Protein AF-0000000076988918 (afdb_homodimer)

Radius of gyration: 20.24 Å; Cα contacts (8 Å, |Δi|>4): 581; chains: 2; bounding box: 48×61×42 Å

Structure (mmCIF, N/CA/C/O backbone):
data_AF-0000000076988918-model_v1
#
loop_
_entity.id
_entity.type
_entity.pdbx_description
1 polymer 'Uncharacterized protein'
#
loop_
_atom_site.group_PDB
_atom_site.id
_atom_site.type_symbol
_atom_site.label_atom_id
_atom_site.label_alt_id
_atom_site.label_comp_id
_atom_site.label_asym_id
_atom_site.label_entity_id
_atom_site.label_seq_id
_atom_site.pdbx_PDB_ins_code
_atom_site.Cartn_x
_atom_site.Cartn_y
_atom_site.Cartn_z
_atom_site.occupancy
_atom_site.B_iso_or_equiv
_atom_site.auth_seq_id
_atom_site.auth_comp_id
_atom_site.auth_asym_id
_atom_site.auth_atom_id
_atom_site.pdbx_PDB_model_num
ATOM 1 N N . MET A 1 1 ? -16.062 20.219 16.484 1 55.16 1 MET A N 1
ATOM 2 C CA . MET A 1 1 ? -15.367 19.922 15.227 1 55.16 1 MET A CA 1
ATOM 3 C C . MET A 1 1 ? -14.484 18.688 15.375 1 55.16 1 MET A C 1
ATOM 5 O O . MET A 1 1 ? -13.68 18.594 16.297 1 55.16 1 MET A O 1
ATOM 9 N N . GLY A 1 2 ? -14.719 17.422 15.406 1 89.62 2 GLY A N 1
ATOM 10 C CA . GLY A 1 2 ? -14.297 16.109 15.898 1 89.62 2 GLY A CA 1
ATOM 11 C C . GLY A 1 2 ? -13.18 15.5 15.078 1 89.62 2 GLY A C 1
ATOM 12 O O . GLY A 1 2 ? -13.031 14.273 15.047 1 89.62 2 GLY A O 1
ATOM 13 N N . CYS A 1 3 ? -12.43 16.516 14.5 1 95.81 3 CYS A N 1
ATOM 14 C CA . CYS A 1 3 ? -11.336 15.984 13.695 1 95.81 3 CYS A CA 1
ATOM 15 C C . CYS A 1 3 ? -10.109 15.703 14.562 1 95.81 3 CYS A C 1
ATOM 17 O O . CYS A 1 3 ? -9.914 16.344 15.594 1 95.81 3 CYS A O 1
ATOM 19 N N . VAL A 1 4 ? -9.289 14.758 14.148 1 96.81 4 VAL A N 1
ATOM 20 C CA . VAL A 1 4 ? -8.039 14.383 14.805 1 96.81 4 VAL A CA 1
ATOM 21 C C . VAL A 1 4 ? -6.887 14.5 13.812 1 96.81 4 VAL A C 1
ATOM 23 O O . VAL A 1 4 ? -7.008 14.094 12.656 1 96.81 4 VAL A O 1
ATOM 26 N N . PHE A 1 5 ? -5.832 15.133 14.281 1 95.75 5 PHE A N 1
ATOM 27 C CA . PHE A 1 5 ? -4.684 15.305 13.398 1 95.75 5 PHE A CA 1
ATOM 28 C C . PHE A 1 5 ? -3.904 14 13.273 1 95.75 5 PHE A C 1
ATOM 30 O O . PHE A 1 5 ? -3.512 13.406 14.281 1 95.75 5 PHE A O 1
ATOM 37 N N . ASP A 1 6 ? -3.756 13.516 12.062 1 95.5 6 ASP A N 1
ATOM 38 C CA . ASP A 1 6 ? -2.93 12.352 11.758 1 95.5 6 ASP A CA 1
ATOM 39 C C . ASP A 1 6 ? -1.544 12.773 11.281 1 95.5 6 ASP A C 1
ATOM 41 O O . ASP A 1 6 ? -1.406 13.359 10.203 1 95.5 6 ASP A O 1
ATOM 45 N N . VAL A 1 7 ? -0.556 12.398 11.961 1 91.81 7 VAL A N 1
ATOM 46 C CA . VAL A 1 7 ? 0.805 12.898 11.773 1 91.81 7 VAL A CA 1
ATOM 47 C C . VAL A 1 7 ? 1.352 12.414 10.43 1 91.81 7 VAL A C 1
ATOM 49 O O . VAL A 1 7 ? 2.102 13.141 9.773 1 91.81 7 VAL A O 1
ATOM 52 N N . TYR A 1 8 ? 0.956 11.281 9.953 1 93.38 8 TYR A N 1
ATOM 53 C CA . TYR A 1 8 ? 1.522 10.734 8.727 1 93.38 8 TYR A CA 1
ATOM 54 C C . TYR A 1 8 ? 0.693 11.133 7.512 1 93.38 8 TYR A C 1
ATOM 56 O O . TYR A 1 8 ? 1.166 11.062 6.375 1 93.38 8 TYR A O 1
ATOM 64 N N . VAL A 1 9 ? -0.523 11.484 7.777 1 95.56 9 VAL A N 1
ATOM 65 C CA . VAL A 1 9 ? -1.329 12.102 6.727 1 95.56 9 VAL A CA 1
ATOM 66 C C . VAL A 1 9 ? -1.024 13.594 6.652 1 95.56 9 VAL A C 1
ATOM 68 O O . VAL A 1 9 ? -1.153 14.203 5.59 1 95.56 9 VAL A O 1
ATOM 71 N N . ASN A 1 10 ? -0.629 14.211 7.777 1 95 10 ASN A N 1
ATOM 72 C CA . ASN A 1 10 ? -0.373 15.633 7.988 1 95 10 ASN A CA 1
ATOM 73 C C . ASN A 1 10 ? -1.607 16.469 7.684 1 95 10 ASN A C 1
ATOM 75 O O . ASN A 1 10 ? -1.499 17.547 7.102 1 95 10 ASN A O 1
ATOM 79 N N . GLU A 1 11 ? -2.758 15.992 8 1 97.25 11 GLU A N 1
ATOM 80 C CA . GLU A 1 11 ? -4.039 16.672 7.879 1 97.25 11 GLU A CA 1
ATOM 81 C C . GLU A 1 11 ? -4.953 16.359 9.062 1 97.25 11 GLU A C 1
ATOM 83 O O . GLU A 1 11 ? -4.828 15.289 9.68 1 97.25 11 GLU A O 1
ATOM 88 N N . TRP A 1 12 ? -5.812 17.297 9.406 1 98.06 12 TRP A N 1
ATOM 89 C CA . TRP A 1 12 ? -6.914 17.016 10.32 1 98.06 12 TRP A CA 1
ATOM 90 C C . TRP A 1 12 ? -7.977 16.156 9.656 1 98.06 12 TRP A C 1
ATOM 92 O O . TRP A 1 12 ? -8.555 16.547 8.641 1 98.06 12 TRP A O 1
ATOM 102 N N . LEU A 1 13 ? -8.18 14.93 10.273 1 97.94 13 LEU A N 1
ATOM 103 C CA . LEU A 1 13 ? -9.102 13.984 9.664 1 97.94 13 LEU A CA 1
ATOM 104 C C . LEU A 1 13 ? -10.422 13.938 10.438 1 97.94 13 LEU A C 1
ATOM 106 O O . LEU A 1 13 ? -10.414 13.898 11.672 1 97.94 13 LEU A O 1
ATOM 110 N N . PRO A 1 14 ? -11.617 13.961 9.672 1 97.19 14 PRO A N 1
ATOM 111 C CA . PRO A 1 14 ? -12.891 13.703 10.344 1 97.19 14 PRO A CA 1
ATOM 112 C C . PRO A 1 14 ? -12.945 12.312 10.977 1 97.19 14 PRO A C 1
ATOM 114 O O . PRO A 1 14 ? -12.203 11.414 10.57 1 97.19 14 PRO A O 1
ATOM 117 N N . PRO A 1 15 ? -13.828 12.078 11.844 1 95.56 15 PRO A N 1
ATOM 118 C CA . PRO A 1 15 ? -13.875 10.844 12.641 1 95.56 15 PRO A CA 1
ATOM 119 C C . PRO A 1 15 ? -14.109 9.602 11.789 1 95.56 15 PRO A C 1
ATOM 121 O O . PRO A 1 15 ? -13.492 8.562 12.023 1 95.56 15 PRO A O 1
ATOM 124 N N . PRO A 1 16 ? -14.898 9.57 10.727 1 95.31 16 PRO A N 1
ATOM 125 C CA . PRO A 1 16 ? -15.18 8.328 10.008 1 95.31 16 PRO A CA 1
ATOM 126 C C . PRO A 1 16 ? -13.938 7.738 9.344 1 95.31 16 PRO A C 1
ATOM 128 O O . PRO A 1 16 ? -13.898 6.535 9.062 1 95.31 16 PRO A O 1
ATOM 131 N N . CYS A 1 17 ? -12.953 8.609 9.141 1 96.94 17 CYS A N 1
ATOM 132 C CA . CYS A 1 17 ? -11.828 8.062 8.391 1 96.94 17 CYS A CA 1
ATOM 133 C C . CYS A 1 17 ? -10.531 8.195 9.188 1 96.94 17 CYS A C 1
ATOM 135 O O . CYS A 1 17 ? -9.453 7.918 8.664 1 96.94 17 CYS A O 1
ATOM 137 N N . TYR A 1 18 ? -10.672 8.711 10.398 1 97.38 18 TYR A N 1
ATOM 138 C CA . TYR A 1 18 ? -9.531 8.578 11.305 1 97.38 18 TYR A CA 1
ATOM 139 C C . TYR A 1 18 ? -9.5 7.195 11.945 1 97.38 18 TYR A C 1
ATOM 141 O O . TYR A 1 18 ? -10.516 6.719 12.461 1 97.38 18 TYR A O 1
ATOM 149 N N . ASP A 1 19 ? -8.359 6.547 11.836 1 96.31 19 ASP A N 1
ATOM 150 C CA . ASP A 1 19 ? -8.188 5.234 12.453 1 96.31 19 ASP A CA 1
ATOM 151 C C . ASP A 1 19 ? -7.102 5.273 13.523 1 96.31 19 ASP A C 1
ATOM 153 O O . ASP A 1 19 ? -5.91 5.211 13.219 1 96.31 19 ASP A O 1
ATOM 157 N N . ARG A 1 20 ? -7.52 5.262 14.766 1 94.5 20 ARG A N 1
ATOM 158 C CA . ARG A 1 20 ? -6.605 5.418 15.891 1 94.5 20 ARG A CA 1
ATOM 159 C C . ARG A 1 20 ? -5.633 4.246 15.977 1 94.5 20 ARG A C 1
ATOM 161 O O . ARG A 1 20 ? -4.445 4.438 16.234 1 94.5 20 ARG A O 1
ATOM 168 N N . ALA A 1 21 ? -6.141 3.076 15.773 1 93.38 21 ALA A N 1
ATOM 169 C CA . ALA A 1 21 ? -5.293 1.892 15.891 1 93.38 21 ALA A CA 1
ATOM 170 C C . ALA A 1 21 ? -4.16 1.926 14.867 1 93.38 21 ALA A C 1
ATOM 172 O O . ALA A 1 21 ? -3.016 1.604 15.188 1 93.38 21 ALA A O 1
ATOM 173 N N . VAL A 1 22 ? -4.465 2.371 13.648 1 95 22 VAL A N 1
ATOM 174 C CA . VAL A 1 22 ? -3.451 2.482 12.609 1 95 22 VAL A CA 1
ATOM 175 C C . VAL A 1 22 ? -2.473 3.604 12.961 1 95 22 VAL A C 1
ATOM 177 O O . VAL A 1 22 ? -1.256 3.422 12.875 1 95 22 VAL A O 1
ATOM 180 N N . ALA A 1 23 ? -2.988 4.75 13.383 1 92.69 23 ALA A N 1
ATOM 181 C CA . ALA A 1 23 ? -2.164 5.914 13.703 1 92.69 23 ALA A CA 1
ATOM 182 C C . ALA A 1 23 ? -1.215 5.617 14.859 1 92.69 23 ALA A C 1
ATOM 184 O O . ALA A 1 23 ? -0.036 5.977 14.812 1 92.69 23 ALA A O 1
ATOM 185 N N . GLU A 1 24 ? -1.688 4.953 15.828 1 89.12 24 GLU A N 1
ATOM 186 C CA . GLU A 1 24 ? -0.884 4.656 17 1 89.12 24 GLU A CA 1
ATOM 187 C C . GLU A 1 24 ? 0.297 3.752 16.656 1 89.12 24 GLU A C 1
ATOM 189 O O . GLU A 1 24 ? 1.399 3.936 17.172 1 89.12 24 GLU A O 1
ATOM 194 N N . LYS A 1 25 ? 0.081 2.83 15.805 1 86.12 25 LYS A N 1
ATOM 195 C CA . LYS A 1 25 ? 1.166 1.949 15.383 1 86.12 25 LYS A CA 1
ATOM 196 C C . LYS A 1 25 ? 2.193 2.703 14.547 1 86.12 25 LYS A C 1
ATOM 198 O O . LYS A 1 25 ? 3.398 2.52 14.719 1 86.12 25 LYS A O 1
ATOM 203 N N . SER A 1 26 ? 1.68 3.561 13.727 1 86.94 26 SER A N 1
ATOM 204 C CA . SER A 1 26 ? 2.568 4.32 12.852 1 86.94 26 SER A CA 1
ATOM 205 C C . SER A 1 26 ? 3.369 5.352 13.633 1 86.94 26 SER A C 1
ATOM 207 O O . SER A 1 26 ? 4.527 5.625 13.312 1 86.94 26 SER A O 1
ATOM 209 N N . GLU A 1 27 ? 2.807 5.914 14.68 1 82.31 27 GLU A N 1
ATOM 210 C CA . GLU A 1 27 ? 3.416 6.992 15.445 1 82.31 27 GLU A CA 1
ATOM 211 C C . GLU A 1 27 ? 4.211 6.449 16.625 1 82.31 27 GLU A C 1
ATOM 213 O O . GLU A 1 27 ? 4.867 7.207 17.344 1 82.31 27 GLU A O 1
ATOM 218 N N . SER A 1 28 ? 4.18 5.242 16.719 1 78.94 28 SER A N 1
ATOM 219 C CA . SER A 1 28 ? 4.863 4.645 17.859 1 78.94 28 SER A CA 1
ATOM 220 C C . SER A 1 28 ? 6.371 4.871 17.797 1 78.94 28 SER A C 1
ATOM 222 O O . SER A 1 28 ? 6.938 4.961 16.703 1 78.94 28 SER A O 1
ATOM 224 N N . ASN A 1 29 ? 6.93 4.965 18.984 1 71.94 29 ASN A N 1
ATOM 225 C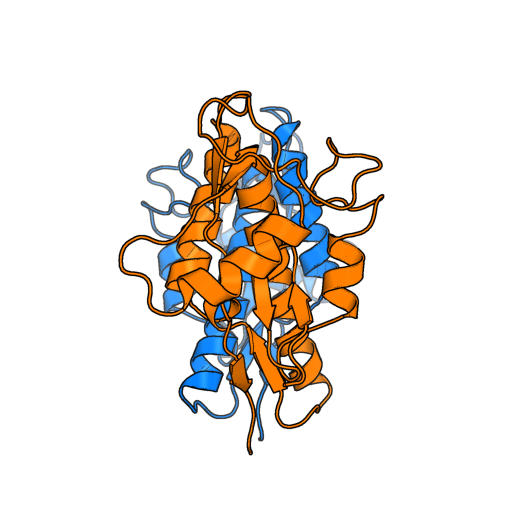 CA . ASN A 1 29 ? 8.375 5.133 19.078 1 71.94 29 ASN A CA 1
ATOM 226 C C . ASN A 1 29 ? 9.117 3.873 18.625 1 71.94 29 ASN A C 1
ATOM 228 O O . ASN A 1 29 ? 10.328 3.896 18.438 1 71.94 29 ASN A O 1
ATOM 232 N N . THR A 1 30 ? 8.422 2.842 18.375 1 70.75 30 THR A N 1
ATOM 233 C CA . THR A 1 30 ? 9.008 1.591 17.906 1 70.75 30 THR A CA 1
ATOM 234 C C . THR A 1 30 ? 8.492 1.239 16.516 1 70.75 30 THR A C 1
ATOM 236 O O . THR A 1 30 ? 8.508 0.074 16.125 1 70.75 30 THR A O 1
ATOM 239 N N . THR A 1 31 ? 8.102 2.303 15.906 1 75.75 31 THR A N 1
ATOM 240 C CA . THR A 1 31 ? 7.496 2.045 14.609 1 75.75 31 THR A CA 1
ATOM 241 C C . THR A 1 31 ? 8.531 1.526 13.617 1 75.75 31 THR A C 1
ATOM 243 O O . THR A 1 31 ? 9.688 1.958 13.633 1 75.75 31 THR A O 1
ATOM 246 N N . ASP A 1 32 ? 8.078 0.703 12.711 1 78.69 32 ASP A N 1
ATOM 247 C CA . ASP A 1 32 ? 8.914 0.145 11.648 1 78.69 32 ASP A CA 1
ATOM 248 C C . ASP A 1 32 ? 8.945 1.065 10.43 1 78.69 32 ASP A C 1
ATOM 250 O O . ASP A 1 32 ? 9.711 0.838 9.492 1 78.69 32 ASP A O 1
ATOM 254 N N . LEU A 1 33 ? 8.156 2.127 10.555 1 83.38 33 LEU A N 1
ATOM 255 C CA . LEU A 1 33 ? 8.07 3.006 9.391 1 83.38 33 LEU A CA 1
ATOM 256 C C . LEU A 1 33 ? 9.266 3.941 9.32 1 83.38 33 LEU A C 1
ATOM 258 O O . LEU A 1 33 ? 9.586 4.477 8.258 1 83.38 33 LEU A O 1
ATOM 262 N N . TYR A 1 34 ? 9.883 4.148 10.43 1 74.56 34 TYR A N 1
ATOM 263 C CA . TYR A 1 34 ? 11.086 4.98 10.469 1 74.56 34 TYR A CA 1
ATOM 264 C C . TYR A 1 34 ? 12.062 4.473 11.523 1 74.56 34 TYR A C 1
ATOM 266 O O . TYR A 1 34 ? 12.242 5.105 12.57 1 74.56 34 TYR A O 1
ATOM 274 N N . PRO A 1 35 ? 12.766 3.549 11.102 1 64.81 35 PRO A N 1
ATOM 275 C CA . PRO A 1 35 ? 13.633 2.936 12.109 1 64.81 35 PRO A CA 1
ATOM 276 C C . PRO A 1 35 ? 14.75 3.869 12.578 1 64.81 35 PRO A C 1
ATOM 278 O O . PRO A 1 35 ? 15.203 3.77 13.719 1 64.81 35 PRO A O 1
ATOM 281 N N . ALA A 1 36 ? 15.102 4.668 11.672 1 60.81 36 ALA A N 1
ATOM 282 C CA . ALA A 1 36 ? 16.219 5.535 12.008 1 60.81 36 ALA A CA 1
ATOM 283 C C . ALA A 1 36 ? 15.805 6.594 13.031 1 60.81 36 ALA A C 1
ATOM 285 O O . ALA A 1 36 ? 16.656 7.262 13.625 1 60.81 36 ALA A O 1
ATOM 286 N N . ALA A 1 37 ? 14.508 6.773 13.102 1 56.91 37 ALA A N 1
ATOM 287 C CA . ALA A 1 37 ? 14.078 7.781 14.07 1 56.91 37 ALA A CA 1
ATOM 288 C C . ALA A 1 37 ? 13.734 7.145 15.414 1 56.91 37 ALA A C 1
ATOM 290 O O . ALA A 1 37 ? 12.781 7.559 16.078 1 56.91 37 ALA A O 1
ATOM 291 N N . THR A 1 38 ? 14.422 6.133 15.805 1 52.56 38 THR A N 1
ATOM 292 C CA . THR A 1 38 ? 14.148 5.512 17.094 1 52.56 38 THR A CA 1
ATOM 293 C C . THR A 1 38 ? 14.062 6.57 18.203 1 52.56 38 THR A C 1
ATOM 295 O O . THR A 1 38 ? 14.883 7.492 18.25 1 52.56 38 THR A O 1
ATOM 298 N N . GLY A 1 39 ? 12.945 6.453 18.953 1 51.41 39 GLY A N 1
ATOM 299 C CA . GLY A 1 39 ? 12.711 7.305 20.094 1 51.41 39 GLY A CA 1
ATOM 300 C C . GLY A 1 39 ? 11.875 8.531 19.766 1 51.41 39 GLY A C 1
ATOM 301 O O . GLY A 1 39 ? 11.656 9.383 20.625 1 51.41 39 GLY A O 1
ATOM 302 N N . ARG A 1 40 ? 11.688 8.617 18.422 1 58.84 40 ARG A N 1
ATOM 303 C CA . ARG A 1 40 ? 10.859 9.766 18.062 1 58.84 40 ARG A CA 1
ATOM 304 C C . ARG A 1 40 ? 9.547 9.312 17.422 1 58.84 40 ARG A C 1
ATOM 306 O O . ARG A 1 40 ? 9.492 8.273 16.781 1 58.84 40 ARG A O 1
ATOM 313 N N . THR A 1 41 ? 8.562 10.055 17.844 1 57.69 41 THR A N 1
ATOM 314 C CA . THR A 1 41 ? 7.227 9.758 17.344 1 57.69 41 THR A CA 1
ATOM 315 C C . THR A 1 41 ? 7.055 10.281 15.922 1 57.69 41 THR A C 1
ATOM 317 O O . THR A 1 41 ? 6.207 9.789 15.172 1 57.69 41 THR A O 1
ATOM 320 N N . THR A 1 42 ? 7.836 11.281 15.641 1 71.88 42 THR A N 1
ATOM 321 C CA . THR A 1 42 ? 7.656 11.891 14.328 1 71.88 42 THR A CA 1
ATOM 322 C C . THR A 1 42 ? 9 12.289 13.727 1 71.88 42 THR A C 1
ATOM 324 O O . THR A 1 42 ? 10.008 12.359 14.43 1 71.88 42 THR A O 1
ATOM 327 N N . PHE A 1 43 ? 9.016 12.422 12.461 1 86.56 43 PHE A N 1
ATOM 328 C CA . PHE A 1 43 ? 10.18 12.938 11.75 1 86.56 43 PHE A CA 1
ATOM 329 C C . PHE A 1 43 ? 10.469 14.383 12.156 1 86.56 43 PHE A C 1
ATOM 331 O O . PHE A 1 43 ? 9.547 15.148 12.438 1 86.56 43 PHE A O 1
ATOM 338 N N . PRO A 1 44 ? 11.844 14.695 12.359 1 90.06 44 PRO A N 1
ATOM 339 C CA . PRO A 1 44 ? 12.133 16.125 12.539 1 90.06 44 PRO A CA 1
ATOM 340 C C . PRO A 1 44 ? 11.594 16.984 11.406 1 90.06 44 PRO A C 1
ATOM 342 O O . PRO A 1 44 ? 11.648 16.594 10.242 1 90.06 44 PRO A O 1
ATOM 345 N N . LEU A 1 45 ? 11.062 18.141 11.82 1 94.75 45 LEU A N 1
ATOM 346 C CA . LEU A 1 45 ? 10.461 19.078 10.875 1 94.75 45 LEU A CA 1
ATOM 347 C C . LEU A 1 45 ? 11.258 20.359 10.805 1 94.75 45 LEU A C 1
ATOM 349 O O . LEU A 1 45 ? 11.836 20.797 11.805 1 94.75 45 LEU A O 1
ATOM 353 N N . TYR A 1 46 ? 11.25 20.969 9.641 1 97.5 46 TYR A N 1
ATOM 354 C CA . TYR A 1 46 ? 11.977 22.219 9.461 1 97.5 46 TYR A CA 1
ATOM 355 C C . TYR A 1 46 ? 11.156 23.219 8.648 1 97.5 46 TYR A C 1
ATOM 357 O O . TYR A 1 46 ? 10.398 22.828 7.762 1 97.5 46 TYR A O 1
ATOM 365 N N . TRP A 1 47 ? 11.359 24.5 8.859 1 98.25 47 TRP A N 1
ATOM 366 C CA . TRP A 1 47 ? 10.648 25.578 8.172 1 98.25 47 TRP A CA 1
ATOM 367 C C . TRP A 1 47 ? 11.25 25.844 6.801 1 98.25 47 TRP A C 1
ATOM 369 O O . TRP A 1 47 ? 10.609 26.438 5.938 1 98.25 47 TRP A O 1
ATOM 379 N N . ASP A 1 48 ? 12.523 25.406 6.672 1 98.12 48 ASP A N 1
ATOM 380 C CA . ASP A 1 48 ? 13.242 25.812 5.469 1 98.12 48 ASP A CA 1
ATOM 381 C C . ASP A 1 48 ? 13.875 24.609 4.777 1 98.12 48 ASP A C 1
ATOM 383 O O . ASP A 1 48 ? 14.18 23.609 5.422 1 98.12 48 ASP A O 1
ATOM 387 N N . VAL A 1 49 ? 14.125 24.734 3.498 1 97 49 VAL A N 1
ATOM 388 C CA . VAL A 1 49 ? 14.633 23.656 2.664 1 97 49 VAL A CA 1
ATOM 389 C C . VAL A 1 49 ? 16.047 23.281 3.107 1 97 49 VAL A C 1
ATOM 391 O O . VAL A 1 49 ? 16.453 22.125 2.975 1 97 49 VAL A O 1
ATOM 394 N N . ALA A 1 50 ? 16.828 24.219 3.709 1 96.81 50 ALA A N 1
ATOM 395 C CA . ALA A 1 50 ? 18.188 23.969 4.191 1 96.81 50 ALA A CA 1
ATOM 396 C C . ALA A 1 50 ? 18.172 23.141 5.469 1 96.81 50 ALA A C 1
ATOM 398 O O . ALA A 1 50 ? 19.203 22.641 5.914 1 96.81 50 ALA A O 1
ATOM 399 N N . MET A 1 51 ? 16.984 22.938 6.027 1 95.62 51 MET A N 1
ATOM 400 C CA . MET A 1 51 ? 16.781 22.172 7.254 1 95.62 51 MET A CA 1
ATOM 401 C C . MET A 1 51 ? 17.641 22.734 8.391 1 95.62 51 MET A C 1
ATOM 403 O O . MET A 1 51 ? 18.328 22 9.086 1 95.62 51 MET A O 1
ATOM 407 N N . SER A 1 52 ? 17.609 24.031 8.531 1 97 52 SER A N 1
ATOM 408 C CA . SER A 1 52 ? 18.391 24.719 9.562 1 97 52 SER A CA 1
ATOM 409 C C . SER A 1 52 ? 17.469 25.328 10.617 1 97 52 SER A C 1
ATOM 411 O O . SER A 1 52 ? 17.922 25.656 11.719 1 97 52 SER A O 1
ATOM 413 N N . GLU A 1 53 ? 16.25 25.516 10.367 1 98.12 53 GLU A N 1
ATOM 414 C CA . GLU A 1 53 ? 15.273 26.094 11.289 1 98.12 53 GLU A CA 1
ATOM 415 C C . GLU A 1 53 ? 14.234 25.062 11.719 1 98.12 53 GLU A C 1
ATOM 417 O O . GLU A 1 53 ? 13.242 24.859 11.023 1 98.12 53 GLU A O 1
ATOM 422 N N . PRO A 1 54 ? 14.336 24.516 12.891 1 96.69 54 PRO A N 1
ATOM 423 C CA . PRO A 1 54 ? 13.422 23.453 13.344 1 96.69 54 PRO A CA 1
ATOM 424 C C . PRO A 1 54 ? 11.992 23.953 13.539 1 96.69 54 PRO A C 1
ATOM 426 O O . PRO A 1 54 ? 11.789 25.094 13.977 1 96.69 54 PRO A O 1
ATOM 429 N N . ALA A 1 55 ? 11.039 23.156 13.203 1 96.56 55 ALA A N 1
ATOM 430 C CA . ALA A 1 55 ? 9.617 23.359 13.477 1 96.56 55 ALA A CA 1
ATOM 431 C C . ALA A 1 55 ? 9.086 22.312 14.438 1 96.56 55 ALA A C 1
ATOM 433 O O . ALA A 1 55 ? 9.766 21.312 14.719 1 96.56 55 ALA A O 1
ATOM 434 N N . THR A 1 56 ? 7.922 22.578 15.016 1 94.25 56 THR A N 1
ATOM 435 C CA . THR A 1 56 ? 7.266 21.625 15.898 1 94.25 56 THR A CA 1
ATOM 436 C C . THR A 1 56 ? 6.012 21.047 15.242 1 94.25 56 THR A C 1
ATOM 438 O O . THR A 1 56 ? 5.52 21.594 14.258 1 94.25 56 THR A O 1
ATOM 441 N N . LEU A 1 57 ? 5.602 19.938 15.805 1 92.94 57 LEU A N 1
ATOM 442 C CA . LEU A 1 57 ? 4.348 19.375 15.312 1 92.94 57 LEU A CA 1
ATOM 443 C C . LEU A 1 57 ? 3.201 20.359 15.484 1 92.94 57 LEU A C 1
ATOM 445 O O . LEU A 1 57 ? 2.303 20.438 14.648 1 92.94 57 LEU A O 1
ATOM 449 N N . GLU A 1 58 ? 3.248 21.156 16.547 1 95.38 58 GLU A N 1
ATOM 450 C CA . GLU A 1 58 ? 2.236 22.172 16.781 1 95.38 58 GLU A CA 1
ATOM 451 C C . GLU A 1 58 ? 2.24 23.219 15.656 1 95.38 58 GLU A C 1
ATOM 453 O O . GLU A 1 58 ? 1.18 23.672 15.227 1 95.38 58 GLU A O 1
ATOM 458 N N . ASP A 1 59 ? 3.426 23.562 15.195 1 97.06 59 ASP A N 1
ATOM 459 C CA . ASP A 1 59 ? 3.525 24.469 14.055 1 97.06 59 ASP A CA 1
ATOM 460 C C . ASP A 1 59 ? 2.791 23.891 12.836 1 97.06 59 ASP A C 1
ATOM 462 O O . ASP A 1 59 ? 2.055 24.609 12.164 1 97.06 59 ASP A O 1
ATOM 466 N N . VAL A 1 60 ? 2.967 22.625 12.586 1 96.75 60 VAL A N 1
ATOM 467 C CA . VAL A 1 60 ? 2.361 21.953 11.445 1 96.75 60 VAL A CA 1
ATOM 468 C C . VAL A 1 60 ? 0.842 21.922 11.602 1 96.75 60 VAL A C 1
ATOM 470 O O . VAL A 1 60 ? 0.108 22.266 10.672 1 96.75 60 VAL A O 1
ATOM 473 N N . MET A 1 61 ? 0.395 21.625 12.75 1 96.38 61 MET A N 1
ATOM 474 C CA . MET A 1 61 ? -1.032 21.547 13.055 1 96.38 61 MET A CA 1
ATOM 475 C C . MET A 1 61 ? -1.713 22.891 12.852 1 96.38 61 MET A C 1
ATOM 477 O O . MET A 1 61 ? -2.803 22.953 12.281 1 96.38 61 MET A O 1
ATOM 481 N N . LEU A 1 62 ? -1.082 23.906 13.289 1 97.12 62 LEU A N 1
ATOM 482 C CA . LEU A 1 62 ? -1.637 25.25 13.141 1 97.12 62 LEU A CA 1
ATOM 483 C C . LEU A 1 62 ? -1.63 25.688 11.68 1 97.12 62 LEU A C 1
ATOM 485 O O . LEU A 1 62 ? -2.592 26.297 11.203 1 97.12 62 LEU A O 1
ATOM 489 N N . ALA A 1 63 ? -0.562 25.344 10.992 1 97.88 63 ALA A N 1
ATOM 490 C CA . ALA A 1 63 ? -0.443 25.703 9.586 1 97.88 63 ALA A CA 1
ATOM 491 C C . ALA A 1 63 ? -1.538 25.047 8.75 1 97.88 63 ALA A C 1
ATOM 493 O O . ALA A 1 63 ? -1.929 25.578 7.707 1 97.88 63 ALA A O 1
ATOM 494 N N . ALA A 1 64 ? -2.018 23.891 9.219 1 97.69 64 ALA A N 1
ATOM 495 C CA . ALA A 1 64 ? -3.076 23.172 8.516 1 97.69 64 ALA A CA 1
ATOM 496 C C . ALA A 1 64 ? -4.316 24.047 8.352 1 97.69 64 ALA A C 1
ATOM 498 O O . ALA A 1 64 ? -4.961 24.047 7.301 1 97.69 64 ALA A O 1
ATOM 499 N N . PHE A 1 65 ? -4.668 24.875 9.336 1 96.38 65 PHE A N 1
ATOM 500 C CA . PHE A 1 65 ? -5.832 25.75 9.289 1 96.38 65 PHE A CA 1
ATOM 501 C C . PHE A 1 65 ? -5.574 26.938 8.367 1 96.38 65 PHE A C 1
ATOM 503 O O . PHE A 1 65 ? -6.445 27.328 7.594 1 96.38 65 PHE A O 1
ATOM 510 N N . ASP A 1 66 ? -4.367 27.406 8.43 1 95.69 66 ASP A N 1
ATOM 511 C CA . ASP A 1 66 ? -4.004 28.562 7.613 1 95.69 66 ASP A CA 1
ATOM 512 C C . ASP A 1 66 ? -3.961 28.203 6.133 1 95.69 66 ASP A C 1
ATOM 514 O O . ASP A 1 66 ? -4.203 29.047 5.27 1 95.69 66 ASP A O 1
ATOM 518 N N . ASN A 1 67 ? -3.723 26.938 5.855 1 97.88 67 ASN A N 1
ATOM 519 C CA . ASN A 1 67 ? -3.523 26.484 4.484 1 97.88 67 ASN A CA 1
ATOM 520 C C . ASN A 1 67 ? -4.852 26.297 3.756 1 97.88 67 ASN A C 1
ATOM 522 O O . ASN A 1 67 ? -4.887 26.203 2.527 1 97.88 67 ASN A O 1
ATOM 526 N N . VAL A 1 68 ? -6.141 26.016 4.348 1 92.19 68 VAL A N 1
ATOM 527 C CA . VAL A 1 68 ? -7.434 25.656 3.779 1 92.19 68 VAL A CA 1
ATOM 528 C C . VAL A 1 68 ? -7.781 26.609 2.641 1 92.19 68 VAL A C 1
ATOM 530 O O . VAL A 1 68 ? -8.227 26.188 1.573 1 92.19 68 VAL A O 1
ATOM 533 N N . ASP A 1 69 ? -7.383 27.75 2.385 1 88.12 69 ASP A N 1
ATOM 534 C CA . ASP A 1 69 ? -7.734 28.672 1.317 1 88.12 69 ASP A CA 1
ATOM 535 C C . ASP A 1 69 ? -6.543 29.547 0.933 1 88.12 69 ASP A C 1
ATOM 537 O O . ASP A 1 69 ? -6.715 30.656 0.41 1 88.12 69 ASP A O 1
ATOM 541 N N . SER A 1 70 ? -5.461 28.938 1.19 1 92.38 70 SER A N 1
ATOM 542 C CA . SER A 1 70 ? -4.27 29.703 0.857 1 92.38 70 SER A CA 1
ATOM 543 C C . SER A 1 70 ? -3.807 29.422 -0.568 1 92.38 70 SER A C 1
ATOM 545 O O . SER A 1 70 ? -3.82 28.281 -1.017 1 92.38 70 SER A O 1
ATOM 547 N N . SER A 1 71 ? -3.465 30.469 -1.34 1 94 71 SER A N 1
ATOM 548 C CA . SER A 1 71 ? -2.875 30.312 -2.666 1 94 71 SER A CA 1
ATOM 549 C C . SER A 1 71 ? -1.389 29.984 -2.576 1 94 71 SER A C 1
ATOM 551 O O . SER A 1 71 ? -0.775 29.578 -3.566 1 94 71 SER A O 1
ATOM 553 N N . SER A 1 72 ? -0.848 30.188 -1.456 1 95 72 SER A N 1
ATOM 554 C CA . SER A 1 72 ? 0.547 29.875 -1.174 1 95 72 SER A CA 1
ATOM 555 C C . SER A 1 72 ? 0.686 29.125 0.154 1 95 72 SER A C 1
ATOM 557 O O . SER A 1 72 ? 1.122 29.719 1.149 1 95 72 SER A O 1
ATOM 559 N N . PRO A 1 73 ? 0.377 27.875 0.23 1 97.12 73 PRO A N 1
ATOM 560 C CA . PRO A 1 73 ? 0.379 27.125 1.486 1 97.12 73 PRO A CA 1
ATOM 561 C C . PRO A 1 73 ? 1.767 27.031 2.117 1 97.12 73 PRO A C 1
ATOM 563 O O . PRO A 1 73 ? 2.77 26.969 1.403 1 97.12 73 PRO A O 1
ATOM 566 N N . THR A 1 74 ? 1.707 27.141 3.438 1 97.94 74 THR A N 1
ATOM 567 C CA . THR A 1 74 ? 2.93 26.875 4.191 1 97.94 74 THR A CA 1
ATOM 568 C C . THR A 1 74 ? 3.367 25.422 4.043 1 97.94 74 THR A C 1
ATOM 570 O O . THR A 1 74 ? 2.547 24.516 4.148 1 97.94 74 THR A O 1
ATOM 573 N N . GLU A 1 75 ? 4.68 25.281 3.824 1 98.19 75 GLU A N 1
ATOM 574 C CA . GLU A 1 75 ? 5.258 23.953 3.713 1 98.19 75 GLU A CA 1
ATOM 575 C C . GLU A 1 75 ? 6.332 23.734 4.77 1 98.19 75 GLU A C 1
ATOM 577 O O . GLU A 1 75 ? 6.93 24.688 5.273 1 98.19 75 GLU A O 1
ATOM 582 N N . PHE A 1 76 ? 6.492 22.5 5.086 1 97.81 76 PHE A N 1
ATOM 583 C CA . PHE A 1 76 ? 7.566 22.062 5.969 1 97.81 76 PHE A CA 1
ATOM 584 C C . PHE A 1 76 ? 8.453 21.031 5.273 1 97.81 76 PHE A C 1
ATOM 586 O O . PHE A 1 76 ? 8.039 20.391 4.309 1 97.81 76 PHE A O 1
ATOM 593 N N . TYR A 1 77 ? 9.656 20.953 5.785 1 97.44 77 TYR A N 1
ATOM 594 C CA . TYR A 1 77 ? 10.656 20.109 5.133 1 97.44 77 TYR A CA 1
ATOM 595 C C . TYR A 1 77 ? 11.203 19.062 6.094 1 97.44 77 TYR A C 1
ATOM 597 O O . TYR A 1 77 ? 11.289 19.297 7.301 1 97.44 77 TYR A O 1
ATOM 605 N N . LEU A 1 78 ? 11.461 17.922 5.566 1 93.88 78 LEU A N 1
ATOM 606 C CA . LEU A 1 78 ? 11.961 16.828 6.391 1 93.88 78 LEU A CA 1
ATOM 607 C C . LEU A 1 78 ? 12.68 15.781 5.539 1 93.88 78 LEU A C 1
ATOM 609 O O . LEU A 1 78 ? 12.758 15.92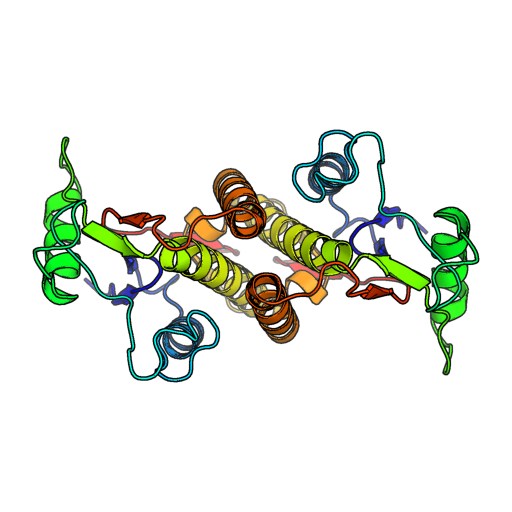2 4.316 1 93.88 78 LEU A O 1
ATOM 613 N N . ALA A 1 79 ? 13.18 14.781 6.188 1 91.75 79 ALA A N 1
ATOM 614 C CA . ALA A 1 79 ? 13.922 13.719 5.508 1 91.75 79 ALA A CA 1
ATOM 615 C C . ALA A 1 79 ? 13.031 12.984 4.508 1 91.75 79 ALA A C 1
ATOM 617 O O . ALA A 1 79 ? 11.836 12.797 4.75 1 91.75 79 ALA A O 1
ATOM 618 N N . TRP A 1 80 ? 13.602 12.461 3.402 1 92.19 80 TRP A N 1
ATOM 619 C CA . TRP A 1 80 ? 12.875 11.781 2.332 1 92.19 80 TRP A CA 1
ATOM 620 C C . TRP A 1 80 ? 12.102 10.586 2.873 1 92.19 80 TRP A C 1
ATOM 622 O O . TRP A 1 80 ? 11.031 10.25 2.367 1 92.19 80 TRP A O 1
ATOM 632 N N . GLU A 1 81 ? 12.617 9.961 3.887 1 89.88 81 GLU A N 1
ATOM 633 C CA . GLU A 1 81 ? 12.031 8.75 4.449 1 89.88 81 GLU A CA 1
ATOM 634 C C . GLU A 1 81 ? 10.602 8.992 4.926 1 89.88 81 GLU A C 1
ATOM 636 O O . GLU A 1 81 ? 9.789 8.07 4.961 1 89.88 81 GLU A O 1
ATOM 641 N N . TYR A 1 82 ? 10.328 10.211 5.211 1 91.69 82 TYR A N 1
ATOM 642 C CA . TYR A 1 82 ? 8.961 10.531 5.594 1 91.69 82 TYR A CA 1
ATOM 643 C C . TYR A 1 82 ? 7.992 10.242 4.449 1 91.69 82 TYR A C 1
ATOM 645 O O . TYR A 1 82 ? 6.875 9.766 4.68 1 91.69 82 TYR A O 1
ATOM 653 N N . HIS A 1 83 ? 8.438 10.586 3.25 1 94.44 83 HIS A N 1
ATOM 654 C CA . HIS A 1 83 ? 7.559 10.367 2.104 1 94.44 83 HIS A CA 1
ATOM 655 C C . HIS A 1 83 ? 7.156 8.898 1.994 1 94.44 83 HIS A C 1
ATOM 657 O O . HIS A 1 83 ? 5.977 8.586 1.808 1 94.44 83 HIS A O 1
ATOM 663 N N . ARG A 1 84 ? 8.102 8.062 2.188 1 92.88 84 ARG A N 1
ATOM 664 C CA . ARG A 1 84 ? 7.809 6.633 2.156 1 92.88 84 ARG A CA 1
ATOM 665 C C . ARG A 1 84 ? 6.902 6.234 3.318 1 92.88 84 ARG A C 1
ATOM 667 O O . ARG A 1 84 ? 5.941 5.488 3.135 1 92.88 84 ARG A O 1
ATOM 674 N N . ALA A 1 85 ? 7.223 6.75 4.484 1 92.38 85 ALA A N 1
ATOM 675 C CA . ALA A 1 85 ? 6.422 6.422 5.66 1 92.38 85 ALA A CA 1
ATOM 676 C C . ALA A 1 85 ? 4.98 6.895 5.492 1 92.38 85 ALA A C 1
ATOM 678 O O . ALA A 1 85 ? 4.043 6.188 5.863 1 92.38 85 ALA A O 1
ATOM 679 N N . HIS A 1 86 ? 4.844 8.062 4.988 1 94.75 86 HIS A N 1
ATOM 680 C CA . HIS A 1 86 ? 3.533 8.602 4.648 1 94.75 86 HIS A CA 1
ATOM 681 C C . HIS A 1 86 ? 2.775 7.676 3.707 1 94.75 86 HIS A C 1
ATOM 683 O O . HIS A 1 86 ? 1.607 7.359 3.945 1 94.75 86 HIS A O 1
ATOM 689 N N . CYS A 1 87 ? 3.463 7.207 2.727 1 96.5 87 CYS A N 1
ATOM 690 C CA . CYS A 1 87 ? 2.852 6.32 1.745 1 96.5 87 CYS A CA 1
ATOM 691 C C . CYS A 1 87 ? 2.422 5.008 2.391 1 96.5 87 CYS A C 1
ATOM 693 O O . CYS A 1 87 ? 1.305 4.539 2.172 1 96.5 87 CYS A O 1
ATOM 695 N N . LEU A 1 88 ? 3.281 4.461 3.168 1 95.75 88 LEU A N 1
ATOM 696 C CA . LEU A 1 88 ? 2.998 3.176 3.799 1 95.75 88 LEU A CA 1
ATOM 697 C C . LEU A 1 88 ? 1.868 3.309 4.816 1 95.75 88 LEU A C 1
ATOM 699 O O . LEU A 1 88 ? 1.052 2.396 4.965 1 95.75 88 LEU A O 1
ATOM 703 N N . HIS A 1 89 ? 1.79 4.422 5.465 1 95.56 89 HIS A N 1
ATOM 704 C CA . HIS A 1 89 ? 0.679 4.699 6.371 1 95.56 89 HIS A CA 1
ATOM 705 C C . HIS A 1 89 ? -0.643 4.77 5.613 1 95.56 89 HIS A C 1
ATOM 707 O O . HIS A 1 89 ? -1.655 4.234 6.07 1 95.56 89 HIS A O 1
ATOM 713 N N . LEU A 1 90 ? -0.635 5.375 4.473 1 97.94 90 LEU A N 1
ATOM 714 C CA . LEU A 1 90 ? -1.851 5.453 3.668 1 97.94 90 LEU A CA 1
ATOM 715 C C . LEU A 1 90 ? -2.299 4.066 3.219 1 97.94 90 LEU A C 1
ATOM 717 O O . LEU A 1 90 ? -3.498 3.791 3.15 1 97.94 90 LEU A O 1
ATOM 721 N N . TRP A 1 91 ? -1.309 3.268 2.961 1 98.12 91 TRP A N 1
ATOM 722 C CA . TRP A 1 91 ? -1.619 1.881 2.633 1 98.12 91 TRP A CA 1
ATOM 723 C C . TRP A 1 91 ? -2.318 1.188 3.799 1 98.12 91 TRP A C 1
ATOM 725 O O . TRP A 1 91 ? -3.34 0.523 3.611 1 98.12 91 TRP A O 1
ATOM 735 N N . ARG A 1 92 ? -1.871 1.387 4.961 1 97.25 92 ARG A N 1
ATOM 736 C CA . ARG A 1 92 ? -2.467 0.793 6.152 1 97.25 92 ARG A CA 1
ATOM 737 C C . ARG A 1 92 ? -3.893 1.295 6.359 1 97.25 92 ARG A C 1
ATOM 739 O O . ARG A 1 92 ? -4.777 0.528 6.746 1 97.25 92 ARG A O 1
ATOM 746 N N . LEU A 1 93 ? -4.086 2.561 6.094 1 98.06 93 LEU A N 1
ATOM 747 C CA . LEU A 1 93 ? -5.426 3.117 6.23 1 98.06 93 LEU A CA 1
ATOM 748 C C . LEU A 1 93 ? -6.383 2.475 5.23 1 98.06 93 LEU A C 1
ATOM 750 O O . LEU A 1 93 ? -7.531 2.178 5.57 1 98.06 93 LEU A O 1
ATOM 754 N N . ALA A 1 94 ? -5.914 2.279 4.031 1 98.44 94 ALA A N 1
ATOM 755 C CA . ALA A 1 94 ? -6.734 1.628 3.014 1 98.44 94 ALA A CA 1
ATOM 756 C C . ALA A 1 94 ? -7.129 0.219 3.447 1 98.44 94 ALA A C 1
ATOM 758 O O . ALA A 1 94 ? -8.305 -0.153 3.373 1 98.44 94 ALA A O 1
ATOM 759 N N . VAL A 1 95 ? -6.188 -0.531 3.916 1 98.31 95 VAL A N 1
ATOM 760 C CA . VAL A 1 95 ? -6.422 -1.915 4.316 1 98.31 95 VAL A CA 1
ATOM 761 C C . VAL A 1 95 ? -7.355 -1.954 5.523 1 98.31 95 VAL A C 1
ATOM 763 O O . VAL A 1 95 ? -8.242 -2.811 5.602 1 98.31 95 VAL A O 1
ATOM 766 N N . SER A 1 96 ? -7.125 -1.038 6.418 1 97.5 96 SER A N 1
ATOM 767 C CA . SER A 1 96 ? -7.996 -0.957 7.586 1 97.5 96 SER A CA 1
ATOM 768 C C . SER A 1 96 ? -9.445 -0.723 7.176 1 97.5 96 SER A C 1
ATOM 770 O O . SER A 1 96 ? -10.359 -1.342 7.727 1 97.5 96 SER A O 1
ATOM 772 N N . ALA A 1 97 ? -9.656 0.164 6.266 1 97.31 97 ALA A N 1
ATOM 773 C CA . ALA A 1 97 ? -11.016 0.426 5.789 1 97.31 97 ALA A CA 1
ATOM 774 C C . ALA A 1 97 ? -11.633 -0.83 5.188 1 97.31 97 ALA A C 1
ATOM 776 O O . ALA A 1 97 ? -12.797 -1.143 5.449 1 97.31 97 ALA A O 1
ATOM 777 N N . LEU A 1 98 ? -10.883 -1.561 4.391 1 97.38 98 LEU A N 1
ATOM 778 C CA . LEU A 1 98 ? -11.375 -2.793 3.783 1 97.38 98 LEU A CA 1
ATOM 779 C C . LEU A 1 98 ? -11.727 -3.822 4.852 1 97.38 98 LEU A C 1
ATOM 781 O O . LEU A 1 98 ? -12.75 -4.5 4.75 1 97.38 98 LEU A O 1
ATOM 785 N N . ARG A 1 99 ? -10.859 -3.936 5.82 1 96.38 99 ARG A N 1
ATOM 786 C CA . ARG A 1 99 ? -11.109 -4.875 6.906 1 96.38 99 ARG A CA 1
ATOM 787 C C . ARG A 1 99 ? -12.383 -4.52 7.66 1 96.38 99 ARG A C 1
ATOM 789 O O . ARG A 1 99 ? -13.164 -5.402 8.031 1 96.38 99 ARG A O 1
ATOM 796 N N . ARG A 1 100 ? -12.57 -3.252 7.941 1 95 100 ARG A N 1
ATOM 797 C CA . ARG A 1 100 ? -13.773 -2.793 8.625 1 95 100 ARG A CA 1
ATOM 798 C C . ARG A 1 100 ? -15.023 -3.117 7.812 1 95 100 ARG A C 1
ATOM 800 O O . ARG A 1 100 ? -16.016 -3.588 8.359 1 95 100 ARG A O 1
ATOM 807 N N . LEU A 1 101 ? -14.977 -2.953 6.543 1 94.75 101 LEU A N 1
ATOM 808 C CA . LEU A 1 101 ? -16.094 -3.318 5.672 1 94.75 101 LEU A CA 1
ATOM 809 C C . LEU A 1 101 ? -16.344 -4.82 5.723 1 94.75 101 LEU A C 1
ATOM 811 O O . LEU A 1 101 ? -17.5 -5.25 5.844 1 94.75 101 LEU A O 1
ATOM 815 N N . ASP A 1 102 ? -15.297 -5.559 5.633 1 94 102 ASP A N 1
ATOM 816 C CA . ASP A 1 102 ? -15.398 -7.016 5.656 1 94 102 ASP A CA 1
ATOM 817 C C . ASP A 1 102 ? -16.031 -7.5 6.961 1 94 102 ASP A C 1
ATOM 819 O O . ASP A 1 102 ? -16.734 -8.508 6.977 1 94 102 ASP A O 1
ATOM 823 N N . SER A 1 103 ? -15.836 -6.77 8.008 1 93.5 103 SER A N 1
ATOM 824 C CA . SER A 1 103 ? -16.344 -7.145 9.32 1 93.5 103 SER A CA 1
ATOM 825 C C . SER A 1 103 ? -17.797 -6.707 9.5 1 93.5 103 SER A C 1
ATOM 827 O O . SER A 1 103 ? -18.391 -6.945 10.555 1 93.5 103 SER A O 1
ATOM 829 N N . GLY A 1 104 ? -18.328 -5.953 8.5 1 91.06 104 GLY A N 1
ATOM 830 C CA . GLY A 1 104 ? -19.75 -5.609 8.516 1 91.06 104 GLY A CA 1
ATOM 831 C C . GLY A 1 104 ? -20.016 -4.219 9.07 1 91.06 104 GLY A C 1
ATOM 832 O O . GLY A 1 104 ? -21.156 -3.855 9.312 1 91.06 104 GLY A O 1
ATOM 833 N N . GLU A 1 105 ? -18.859 -3.467 9.359 1 91.69 105 GLU A N 1
ATOM 834 C CA . GLU A 1 105 ? -19.078 -2.094 9.805 1 91.69 105 GLU A CA 1
ATOM 835 C C . GLU A 1 105 ? -19.828 -1.284 8.75 1 91.69 105 GLU A C 1
ATOM 837 O O . GLU A 1 105 ? -19.531 -1.392 7.555 1 91.69 105 GLU A O 1
ATOM 842 N N . GLU A 1 106 ? -20.828 -0.55 9.195 1 88.38 106 GLU A N 1
ATOM 843 C CA . GLU A 1 106 ? -21.578 0.32 8.297 1 88.38 106 GLU A CA 1
ATOM 844 C C . GLU A 1 106 ? -20.953 1.712 8.227 1 88.38 106 GLU A C 1
ATOM 846 O O . GLU A 1 106 ? -20.281 2.148 9.164 1 88.38 106 GLU A O 1
ATOM 851 N N . SER A 1 107 ? -21.078 2.418 7.137 1 88.75 107 SER A N 1
ATOM 852 C CA . SER A 1 107 ? -20.688 3.809 6.949 1 88.75 107 SER A CA 1
ATOM 853 C C . SER A 1 107 ? -19.188 3.994 7.203 1 88.75 107 SER A C 1
ATOM 855 O O . SER A 1 107 ? -18.797 4.871 7.973 1 88.75 107 SER A O 1
ATOM 857 N N . VAL A 1 108 ? -18.438 3.117 6.66 1 94.44 108 VAL A N 1
ATOM 858 C CA . VAL A 1 108 ? -16.984 3.182 6.816 1 94.44 108 VAL A CA 1
ATOM 859 C C . VAL A 1 108 ? -16.422 4.328 5.977 1 94.44 108 VAL A C 1
ATOM 861 O O . VAL A 1 108 ? -16.75 4.453 4.793 1 94.44 108 VAL A O 1
ATOM 864 N N . GLY A 1 109 ? -15.688 5.219 6.637 1 96.69 109 GLY A N 1
ATOM 865 C CA . GLY A 1 109 ? -14.914 6.219 5.922 1 96.69 109 GLY A CA 1
ATOM 866 C C . GLY A 1 109 ? -13.453 5.84 5.766 1 96.69 109 GLY A C 1
ATOM 867 O O . GLY A 1 109 ? -12.883 5.16 6.625 1 96.69 109 GLY A O 1
ATOM 868 N N . VAL A 1 110 ? -12.859 6.297 4.656 1 98.25 110 VAL A N 1
ATOM 869 C CA . VAL A 1 110 ? -11.422 6.168 4.434 1 98.25 110 VAL A CA 1
ATOM 870 C C . VAL A 1 110 ? -10.844 7.512 4.004 1 98.25 110 VAL A C 1
ATOM 872 O O . VAL A 1 110 ? -11.5 8.281 3.301 1 98.25 110 VAL A O 1
ATOM 875 N N . TYR A 1 111 ? -9.625 7.809 4.5 1 98.31 111 TYR A N 1
ATOM 876 C CA . TYR A 1 111 ? -8.945 9.016 4.039 1 98.31 111 TYR A CA 1
ATOM 877 C C . TYR A 1 111 ? -8.875 9.047 2.516 1 98.31 111 TYR A C 1
ATOM 879 O O . TYR A 1 111 ? -8.414 8.094 1.886 1 98.31 111 TYR A O 1
ATOM 887 N N . TYR A 1 112 ? -9.273 10.078 1.856 1 97.94 112 TYR A N 1
ATOM 888 C CA . TYR A 1 112 ? -9.586 10.094 0.432 1 97.94 112 TYR A CA 1
ATOM 889 C C . TYR A 1 112 ? -8.352 9.758 -0.401 1 97.94 112 TYR A C 1
ATOM 891 O O . TYR A 1 112 ? -8.453 9.078 -1.424 1 97.94 112 TYR A O 1
ATOM 899 N N . LYS A 1 113 ? -7.184 10.172 -0.016 1 97.94 113 LYS A N 1
ATOM 900 C CA . LYS A 1 113 ? -5.984 9.883 -0.801 1 97.94 113 LYS A CA 1
ATOM 901 C C . LYS A 1 113 ? -5.625 8.406 -0.733 1 97.94 113 LYS A C 1
ATOM 903 O O . LYS A 1 113 ? -4.922 7.891 -1.606 1 97.94 113 LYS A O 1
ATOM 908 N N . SER A 1 114 ? -6.074 7.699 0.323 1 98.19 114 SER A N 1
ATOM 909 C CA . SER A 1 114 ? -5.832 6.27 0.459 1 98.19 114 SER A CA 1
ATOM 910 C C . SER A 1 114 ? -6.684 5.469 -0.523 1 98.19 114 SER A C 1
ATOM 912 O O . SER A 1 114 ? -6.414 4.289 -0.767 1 98.19 114 SER A O 1
ATOM 914 N N . ALA A 1 115 ? -7.684 6.105 -1.042 1 97.5 115 ALA A N 1
ATOM 915 C CA . ALA A 1 115 ? -8.578 5.438 -1.983 1 97.5 115 ALA A CA 1
ATOM 916 C C . ALA A 1 115 ? -8.375 5.957 -3.402 1 97.5 115 ALA A C 1
ATOM 918 O O . ALA A 1 115 ? -9.156 5.656 -4.301 1 97.5 115 ALA A O 1
ATOM 919 N N . ASP A 1 116 ? -7.387 6.723 -3.6 1 97.25 116 ASP A N 1
ATOM 920 C CA . ASP A 1 116 ? -7.117 7.348 -4.891 1 97.25 116 ASP A CA 1
ATOM 921 C C . ASP A 1 116 ? -6.031 6.594 -5.652 1 97.25 116 ASP A C 1
ATOM 923 O O . ASP A 1 116 ? -4.863 6.605 -5.254 1 97.25 116 ASP A O 1
ATOM 927 N N . PRO A 1 117 ? -6.398 6.016 -6.832 1 95.56 117 PRO A N 1
ATOM 928 C CA . PRO A 1 117 ? -5.414 5.223 -7.57 1 95.56 117 PRO A CA 1
ATOM 929 C C . PRO A 1 117 ? -4.207 6.043 -8.016 1 95.56 117 PRO A C 1
ATOM 931 O O . PRO A 1 117 ? -3.084 5.531 -8.047 1 95.56 117 PRO A O 1
ATOM 934 N N . GLU A 1 118 ? -4.453 7.301 -8.375 1 95.44 118 GLU A N 1
ATOM 935 C CA . GLU A 1 118 ? -3.326 8.133 -8.789 1 95.44 118 GLU A CA 1
ATOM 936 C C . GLU A 1 118 ? -2.34 8.336 -7.641 1 95.44 118 GLU A C 1
ATOM 938 O O . GLU A 1 118 ? -1.126 8.359 -7.855 1 95.44 118 GLU A O 1
ATOM 943 N N . HIS A 1 119 ? -2.891 8.477 -6.473 1 96.62 119 HIS A N 1
ATOM 944 C CA . HIS A 1 119 ? -2.012 8.625 -5.316 1 96.62 119 HIS A CA 1
ATOM 945 C C . HIS A 1 119 ? -1.27 7.324 -5.02 1 96.62 119 HIS A C 1
ATOM 947 O O . HIS A 1 119 ? -0.079 7.344 -4.703 1 96.62 119 HIS A O 1
ATOM 953 N N . ALA A 1 120 ? -1.927 6.215 -5.094 1 95.69 120 ALA A N 1
ATOM 954 C CA . ALA A 1 120 ? -1.263 4.93 -4.902 1 95.69 120 ALA A CA 1
ATOM 955 C C . ALA A 1 120 ? -0.128 4.742 -5.906 1 95.69 120 ALA A C 1
ATOM 957 O O . ALA A 1 120 ? 0.955 4.273 -5.547 1 95.69 120 ALA A O 1
ATOM 958 N N . TRP A 1 121 ? -0.347 5.172 -7.145 1 93 121 TRP A N 1
ATOM 959 C CA . TRP A 1 121 ? 0.688 5.062 -8.164 1 93 121 TRP A CA 1
ATOM 960 C C . TRP A 1 121 ? 1.871 5.969 -7.844 1 93 121 TRP A C 1
ATOM 962 O O . TRP A 1 121 ? 3.027 5.57 -8 1 93 121 TRP A O 1
ATOM 972 N N . HIS A 1 122 ? 1.581 7.156 -7.445 1 94.75 122 HIS A N 1
ATOM 973 C CA . HIS A 1 122 ? 2.633 8.062 -7.004 1 94.75 122 HIS A CA 1
ATOM 974 C C . HIS A 1 122 ? 3.443 7.457 -5.863 1 94.75 122 HIS A C 1
ATOM 976 O O . HIS A 1 122 ? 4.676 7.469 -5.898 1 94.75 122 HIS A O 1
ATOM 982 N N . CYS A 1 123 ? 2.758 6.879 -4.891 1 96.38 123 CYS A N 1
ATOM 983 C CA . CYS A 1 123 ? 3.43 6.258 -3.754 1 96.38 123 CYS A CA 1
ATOM 984 C C . CYS A 1 123 ? 4.312 5.102 -4.211 1 96.38 123 CYS A C 1
ATOM 986 O O . CYS A 1 123 ? 5.414 4.91 -3.688 1 96.38 123 CYS A O 1
ATOM 988 N N . ASN A 1 124 ? 3.791 4.277 -5.148 1 94.56 124 ASN A N 1
ATOM 989 C CA . ASN A 1 124 ? 4.605 3.193 -5.684 1 94.56 124 ASN A CA 1
ATOM 990 C C . ASN A 1 124 ? 5.922 3.711 -6.262 1 94.56 124 ASN A C 1
ATOM 992 O O . ASN A 1 124 ? 6.98 3.135 -6.016 1 94.56 124 ASN A O 1
ATOM 996 N N . LYS A 1 125 ? 5.855 4.797 -6.965 1 91.5 125 LYS A N 1
ATOM 997 C CA . LYS A 1 125 ? 7.051 5.398 -7.547 1 91.5 125 LYS A CA 1
ATOM 998 C C . LYS A 1 125 ? 8.023 5.852 -6.461 1 91.5 125 LYS A C 1
ATOM 1000 O O . LYS A 1 125 ? 9.234 5.668 -6.59 1 91.5 125 LYS A O 1
ATOM 1005 N N . ILE A 1 126 ? 7.496 6.418 -5.43 1 93.06 126 ILE A N 1
ATOM 1006 C CA . ILE A 1 126 ? 8.328 6.891 -4.328 1 93.06 126 ILE A CA 1
ATOM 1007 C C . ILE A 1 126 ? 9.031 5.707 -3.672 1 93.06 126 ILE A C 1
ATOM 1009 O O . ILE A 1 126 ? 10.234 5.773 -3.387 1 93.06 126 ILE A O 1
ATOM 1013 N N . VAL A 1 127 ? 8.297 4.621 -3.436 1 91.38 127 VAL A N 1
ATOM 1014 C CA . VAL A 1 127 ? 8.852 3.432 -2.799 1 91.38 127 VAL A CA 1
ATOM 1015 C C . VAL A 1 127 ? 10 2.881 -3.646 1 91.38 127 VAL A C 1
ATOM 1017 O O . VAL A 1 127 ? 11.078 2.584 -3.125 1 91.38 127 VAL A O 1
ATOM 1020 N N . ILE A 1 128 ? 9.812 2.861 -4.887 1 88.62 128 ILE A N 1
ATOM 1021 C CA . ILE A 1 128 ? 10.82 2.309 -5.789 1 88.62 128 ILE A CA 1
ATOM 1022 C C . ILE A 1 128 ? 12.008 3.266 -5.891 1 88.62 128 ILE A C 1
ATOM 1024 O O . ILE A 1 128 ? 13.156 2.832 -5.93 1 88.62 128 ILE A O 1
ATOM 1028 N N . MET A 1 129 ? 11.781 4.539 -5.895 1 85.38 129 MET A N 1
ATOM 1029 C CA . MET A 1 129 ? 12.828 5.555 -5.922 1 85.38 129 MET A CA 1
ATOM 1030 C C . MET A 1 129 ? 13.75 5.414 -4.719 1 85.38 129 MET A C 1
ATOM 1032 O O . MET A 1 129 ? 14.914 5.82 -4.77 1 85.38 129 MET A O 1
ATOM 1036 N N . GLY A 1 130 ? 13.219 4.859 -3.709 1 83.69 130 GLY A N 1
ATOM 1037 C CA . GLY A 1 130 ? 14.016 4.637 -2.514 1 83.69 130 GLY A CA 1
ATOM 1038 C C . GLY A 1 130 ? 15.289 3.859 -2.783 1 83.69 130 GLY A C 1
ATOM 1039 O O . GLY A 1 130 ? 16.281 4.023 -2.074 1 83.69 130 GLY A O 1
ATOM 1040 N N . ASP A 1 131 ? 15.312 3.146 -3.848 1 77.75 131 ASP A N 1
ATOM 1041 C CA . ASP A 1 131 ? 16.484 2.336 -4.191 1 77.75 131 ASP A CA 1
ATOM 1042 C C . ASP A 1 131 ? 17.641 3.215 -4.629 1 77.75 131 ASP A C 1
ATOM 1044 O O . ASP A 1 131 ? 18.812 2.826 -4.492 1 77.75 131 ASP A O 1
ATOM 1048 N N . THR A 1 132 ? 17.359 4.371 -5.141 1 82.81 132 THR A N 1
ATOM 1049 C CA . THR A 1 132 ? 18.406 5.191 -5.738 1 82.81 132 THR A CA 1
ATOM 1050 C C . THR A 1 132 ? 18.484 6.547 -5.047 1 82.81 132 THR A C 1
ATOM 1052 O O . THR A 1 132 ? 19.234 7.43 -5.484 1 82.81 132 THR A O 1
ATOM 1055 N N . ARG A 1 133 ? 17.75 6.648 -3.986 1 85.94 133 ARG A N 1
ATOM 1056 C CA . ARG A 1 133 ? 17.734 7.941 -3.309 1 85.94 133 ARG A CA 1
ATOM 1057 C C . ARG A 1 133 ? 19.062 8.219 -2.621 1 85.94 133 ARG A C 1
ATOM 1059 O O . ARG A 1 133 ? 19.734 7.289 -2.17 1 85.94 133 ARG A O 1
ATOM 1066 N N . GLY A 1 134 ? 19.375 9.516 -2.652 1 86.56 134 GLY A N 1
ATOM 1067 C CA . GLY A 1 134 ? 20.531 9.93 -1.878 1 86.56 134 GLY A CA 1
ATOM 1068 C C . GLY A 1 134 ? 20.234 10.07 -0.395 1 86.56 134 GLY A C 1
ATOM 1069 O O . GLY A 1 134 ? 19.094 10.305 0 1 86.56 134 GLY A O 1
ATOM 1070 N N . VAL A 1 135 ? 21.219 9.969 0.429 1 82.81 135 VAL A N 1
ATOM 1071 C CA . VAL A 1 135 ? 21.078 10.055 1.878 1 82.81 135 VAL A CA 1
ATOM 1072 C C . VAL A 1 135 ? 20.609 11.453 2.27 1 82.81 135 VAL A C 1
ATOM 1074 O O . VAL A 1 135 ? 19.969 11.633 3.309 1 82.81 135 VAL A O 1
ATOM 1077 N N . ASP A 1 136 ? 20.875 12.461 1.366 1 90.44 136 ASP A N 1
ATOM 1078 C CA . ASP A 1 136 ? 20.547 13.844 1.704 1 90.44 136 ASP A CA 1
ATOM 1079 C C . ASP A 1 136 ? 19.266 14.297 1.021 1 90.44 136 ASP A C 1
ATOM 1081 O O . ASP A 1 136 ? 18.891 15.469 1.116 1 90.44 136 ASP A O 1
ATOM 1085 N N . ASP A 1 137 ? 18.656 13.328 0.349 1 93.31 137 ASP A N 1
ATOM 1086 C CA . ASP A 1 137 ? 17.406 13.703 -0.29 1 93.31 137 ASP A CA 1
ATOM 1087 C C . ASP A 1 137 ? 16.359 14.086 0.75 1 93.31 137 ASP A C 1
ATOM 1089 O O . ASP A 1 137 ? 16.281 13.477 1.818 1 93.31 137 ASP A O 1
ATOM 1093 N N . ILE A 1 138 ? 15.609 15.148 0.426 1 94.81 138 ILE A N 1
ATOM 1094 C CA . ILE A 1 138 ? 14.602 15.648 1.348 1 94.81 138 ILE A CA 1
ATOM 1095 C C . ILE A 1 138 ? 13.227 15.633 0.67 1 94.81 138 ILE A C 1
ATOM 1097 O O . ILE A 1 138 ? 13.125 15.359 -0.526 1 94.81 138 ILE A O 1
ATOM 1101 N N . THR A 1 139 ? 12.172 15.844 1.484 1 95.5 139 THR A N 1
ATOM 1102 C CA . THR A 1 139 ? 10.812 16.016 0.985 1 95.5 139 THR A CA 1
ATOM 1103 C C . THR A 1 139 ? 10.102 17.141 1.736 1 95.5 139 THR A C 1
ATOM 1105 O O . THR A 1 139 ? 10.672 17.734 2.654 1 95.5 139 THR A O 1
ATOM 1108 N N . SER A 1 140 ? 8.969 17.547 1.212 1 97.12 140 SER A N 1
ATOM 1109 C CA . SER A 1 140 ? 8.164 18.578 1.857 1 97.12 140 SER A CA 1
ATOM 1110 C C . SER A 1 140 ? 6.723 18.125 2.051 1 97.12 140 SER A C 1
ATOM 1112 O O . SER A 1 140 ? 6.281 17.156 1.418 1 97.12 140 SER A O 1
ATOM 1114 N N . LEU A 1 141 ? 6.109 18.719 3.031 1 96.81 141 LEU A N 1
ATOM 1115 C CA . LEU A 1 141 ? 4.684 18.484 3.242 1 96.81 141 LEU A CA 1
ATOM 1116 C C . LEU A 1 141 ? 3.951 19.797 3.463 1 96.81 141 LEU A C 1
ATOM 1118 O O . LEU A 1 141 ? 4.539 20.766 3.951 1 96.81 141 LEU A O 1
ATOM 1122 N N . ALA A 1 142 ? 2.756 19.859 2.996 1 97.69 142 ALA A N 1
ATOM 1123 C CA . ALA A 1 142 ? 1.819 20.953 3.27 1 97.69 142 ALA A CA 1
ATOM 1124 C C . ALA A 1 142 ? 0.59 20.438 4.016 1 97.69 142 ALA A C 1
ATOM 1126 O O . ALA A 1 142 ? -0.254 19.75 3.439 1 97.69 142 ALA A O 1
ATOM 1127 N N . PRO A 1 143 ? 0.562 20.828 5.348 1 98 143 PRO A N 1
ATOM 1128 C CA . PRO A 1 143 ? -0.567 20.312 6.129 1 98 143 PRO A CA 1
ATOM 1129 C C . PRO A 1 143 ? -1.9 20.922 5.711 1 98 143 PRO A C 1
ATOM 1131 O O . PRO A 1 143 ? -1.923 21.953 5.02 1 98 143 PRO A O 1
ATOM 1134 N N . GLY A 1 144 ? -2.99 20.312 6.078 1 97.56 144 GLY A N 1
ATOM 1135 C CA . GLY A 1 144 ? -4.312 20.797 5.707 1 97.56 144 GLY A CA 1
ATOM 1136 C C . GLY A 1 144 ? -5.434 20.078 6.43 1 97.56 144 GLY A C 1
ATOM 1137 O O . GLY A 1 144 ? -5.234 19.547 7.527 1 97.56 144 GLY A O 1
ATOM 1138 N N . ILE A 1 145 ? -6.602 20.234 5.914 1 97.25 145 ILE A N 1
ATOM 1139 C CA . ILE A 1 145 ? -7.797 19.547 6.395 1 97.25 145 ILE A CA 1
ATOM 1140 C C . ILE A 1 145 ? -8.195 18.453 5.406 1 97.25 145 ILE A C 1
ATOM 1142 O O . ILE A 1 145 ? -8.445 18.734 4.23 1 97.25 145 ILE A O 1
ATOM 1146 N N . GLY A 1 146 ? -8.211 17.188 5.984 1 97.06 146 GLY A N 1
ATOM 1147 C CA . GLY A 1 146 ? -8.516 16.062 5.133 1 97.06 146 GLY A CA 1
ATOM 1148 C C . GLY A 1 146 ? -10 15.797 4.996 1 97.06 146 GLY A C 1
ATOM 1149 O O . GLY A 1 146 ? -10.812 16.422 5.688 1 97.06 146 GLY A O 1
ATOM 1150 N N . ARG A 1 147 ? -10.312 14.898 4.078 1 97.25 147 ARG A N 1
ATOM 1151 C CA . ARG A 1 147 ? -11.695 14.477 3.887 1 97.25 147 ARG A CA 1
ATOM 1152 C C . ARG A 1 147 ? -11.797 12.953 3.803 1 97.25 147 ARG A C 1
ATOM 1154 O O . ARG A 1 147 ? -10.789 12.266 3.648 1 97.25 147 ARG A O 1
ATOM 1161 N N . CYS A 1 148 ? -13.031 12.547 3.992 1 97.5 148 CYS A N 1
ATOM 1162 C CA . CYS A 1 148 ? -13.289 11.109 3.939 1 97.5 148 CYS A CA 1
ATOM 1163 C C . CYS A 1 148 ? -14.023 10.734 2.656 1 97.5 148 CYS A C 1
ATOM 1165 O O . CYS A 1 148 ? -14.891 11.477 2.197 1 97.5 148 CYS A O 1
ATOM 1167 N N . THR A 1 149 ? -13.602 9.672 2.062 1 97.31 149 THR A N 1
ATOM 1168 C CA . THR A 1 149 ? -14.461 8.922 1.154 1 97.31 149 THR A CA 1
ATOM 1169 C C . THR A 1 149 ? -15.32 7.926 1.923 1 97.31 149 THR A C 1
ATOM 1171 O O . THR A 1 149 ? -14.797 7.047 2.611 1 97.31 149 THR A O 1
ATOM 1174 N N . MET A 1 150 ? -16.594 8.133 1.856 1 95.31 150 MET A N 1
ATOM 1175 C CA . MET A 1 150 ? -17.5 7.238 2.586 1 95.31 150 MET A CA 1
ATOM 1176 C C . MET A 1 150 ? -17.828 6.004 1.753 1 95.31 150 MET A C 1
ATOM 1178 O O . MET A 1 150 ? -18.172 6.121 0.573 1 95.31 150 MET A O 1
ATOM 1182 N N . LEU A 1 151 ? -17.516 4.902 2.549 1 91.19 151 LEU A N 1
ATOM 1183 C CA . LEU A 1 151 ? -17.703 3.605 1.905 1 91.19 151 LEU A CA 1
ATOM 1184 C C . LEU A 1 151 ? -18.906 2.873 2.508 1 91.19 151 LEU A C 1
ATOM 1186 O O . LEU A 1 151 ? -19.188 3.014 3.701 1 91.19 151 LEU A O 1
ATOM 1190 N N . GLY A 1 152 ? -19.594 2.084 1.753 1 71.5 152 GLY A N 1
ATOM 1191 C CA . GLY A 1 152 ? -20.703 1.293 2.266 1 71.5 152 GLY A CA 1
ATOM 1192 C C . GLY A 1 152 ? -22.047 1.992 2.143 1 71.5 152 GLY A C 1
ATOM 1193 O O . GLY A 1 152 ? -22.109 3.139 1.694 1 71.5 152 GLY A O 1
ATOM 1194 N N . ARG A 1 153 ? -23.031 1.237 2.277 1 57.47 153 ARG A N 1
ATOM 1195 C CA . ARG A 1 153 ? -24.406 1.737 2.229 1 57.47 153 ARG A CA 1
ATOM 1196 C C . ARG A 1 153 ? -24.703 2.629 3.43 1 57.47 153 ARG A C 1
ATOM 1198 O O . ARG A 1 153 ? -24.297 2.33 4.551 1 57.47 153 ARG A O 1
ATOM 1205 N N . VAL A 1 154 ? -24.938 3.863 3.064 1 41.78 154 VAL A N 1
ATOM 1206 C CA . VAL A 1 154 ? -25.562 4.695 4.09 1 41.78 154 VAL A CA 1
ATOM 1207 C C . VAL A 1 154 ? -26.984 4.195 4.363 1 41.78 154 VAL A C 1
ATOM 1209 O O . VAL A 1 154 ? -27.672 3.717 3.455 1 41.78 154 VAL A O 1
ATOM 1212 N N . MET B 1 1 ? -14.875 -22.516 -14.789 1 55.28 1 MET B N 1
ATOM 1213 C CA . MET B 1 1 ? -14.148 -22.078 -13.602 1 55.28 1 MET B CA 1
ATOM 1214 C C . MET B 1 1 ? -13.477 -20.734 -13.836 1 55.28 1 MET B C 1
ATOM 1216 O O . MET B 1 1 ? -12.789 -20.531 -14.836 1 55.28 1 MET B O 1
ATOM 1220 N N . GLY B 1 2 ? -13.883 -19.516 -13.867 1 89.75 2 GLY B N 1
ATOM 1221 C CA . GLY B 1 2 ? -13.703 -18.172 -14.398 1 89.75 2 GLY B CA 1
ATOM 1222 C C . GLY B 1 2 ? -12.586 -17.391 -13.719 1 89.75 2 GLY B C 1
ATOM 1223 O O . GLY B 1 2 ? -12.602 -16.172 -13.695 1 89.75 2 GLY B O 1
ATOM 1224 N N . CYS B 1 3 ? -11.633 -18.312 -13.242 1 95.81 3 CYS B N 1
ATOM 1225 C CA . CYS B 1 3 ? -10.531 -17.625 -12.578 1 95.81 3 CYS B CA 1
ATOM 1226 C C . CYS B 1 3 ? -9.477 -17.172 -13.578 1 95.81 3 CYS B C 1
ATOM 1228 O O . CYS B 1 3 ? -9.328 -17.797 -14.641 1 95.81 3 CYS B O 1
ATOM 1230 N N . VAL B 1 4 ? -8.766 -16.109 -13.273 1 96.81 4 VAL B N 1
ATOM 1231 C CA . VAL B 1 4 ? -7.664 -15.578 -14.062 1 96.81 4 VAL B CA 1
ATOM 1232 C C . VAL B 1 4 ? -6.395 -15.523 -13.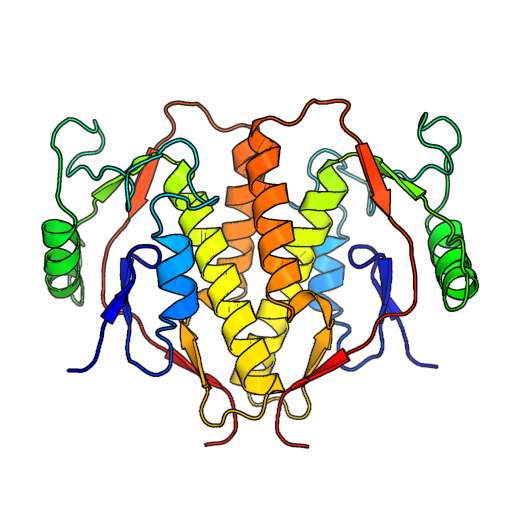219 1 96.81 4 VAL B C 1
ATOM 1234 O O . VAL B 1 4 ? -6.434 -15.125 -12.055 1 96.81 4 VAL B O 1
ATOM 1237 N N . PHE B 1 5 ? -5.316 -16.016 -13.812 1 95.88 5 PHE B N 1
ATOM 1238 C CA . PHE B 1 5 ? -4.059 -16.016 -13.078 1 95.88 5 PHE B CA 1
ATOM 1239 C C . PHE B 1 5 ? -3.459 -14.609 -13.039 1 95.88 5 PHE B C 1
ATOM 1241 O O . PHE B 1 5 ? -3.279 -13.977 -14.078 1 95.88 5 PHE B O 1
ATOM 1248 N N . ASP B 1 6 ? -3.236 -14.086 -11.844 1 95.56 6 ASP B N 1
ATOM 1249 C CA . ASP B 1 6 ? -2.551 -12.82 -11.633 1 95.56 6 ASP B CA 1
ATOM 1250 C C . ASP B 1 6 ? -1.069 -13.039 -11.328 1 95.56 6 ASP B C 1
ATOM 1252 O O . ASP B 1 6 ? -0.718 -13.594 -10.289 1 95.56 6 ASP B O 1
ATOM 1256 N N . VAL B 1 7 ? -0.232 -12.539 -12.109 1 91.81 7 VAL B N 1
ATOM 1257 C CA . VAL B 1 7 ? 1.197 -12.828 -12.102 1 91.81 7 VAL B CA 1
ATOM 1258 C C . VAL B 1 7 ? 1.831 -12.273 -10.828 1 91.81 7 VAL B C 1
ATOM 1260 O O . VAL B 1 7 ? 2.75 -12.875 -10.273 1 91.81 7 VAL B O 1
ATOM 1263 N N . TYR B 1 8 ? 1.347 -11.195 -10.297 1 93.31 8 TYR B N 1
ATOM 1264 C CA . TYR B 1 8 ? 1.974 -10.562 -9.141 1 93.31 8 TYR B CA 1
ATOM 1265 C C . TYR B 1 8 ? 1.372 -11.086 -7.84 1 93.31 8 TYR B C 1
ATOM 1267 O O . TYR B 1 8 ? 1.983 -10.969 -6.773 1 93.31 8 TYR B O 1
ATOM 1275 N N . VAL B 1 9 ? 0.186 -11.578 -7.957 1 95.56 9 VAL B N 1
ATOM 1276 C CA . VAL B 1 9 ? -0.393 -12.289 -6.824 1 95.56 9 VAL B CA 1
ATOM 1277 C C . VAL B 1 9 ? 0.123 -13.727 -6.797 1 95.56 9 VAL B C 1
ATOM 1279 O O . VAL B 1 9 ? 0.215 -14.344 -5.73 1 95.56 9 VAL B O 1
ATOM 1282 N N . ASN B 1 10 ? 0.457 -14.297 -7.965 1 95 10 ASN B N 1
ATOM 1283 C CA . ASN B 1 10 ? 0.88 -15.672 -8.219 1 95 10 ASN B CA 1
ATOM 1284 C C . ASN B 1 10 ? -0.178 -16.672 -7.77 1 95 10 ASN B C 1
ATOM 1286 O O . ASN B 1 10 ? 0.152 -17.719 -7.211 1 95 10 ASN B O 1
ATOM 1290 N N . GLU B 1 11 ? -1.413 -16.359 -7.949 1 97.31 11 GLU B N 1
ATOM 1291 C CA . GLU B 1 11 ? -2.564 -17.219 -7.68 1 97.31 11 GLU B CA 1
ATOM 1292 C C . GLU B 1 11 ? -3.646 -17.047 -8.734 1 97.31 11 GLU B C 1
ATOM 1294 O O . GLU B 1 11 ? -3.748 -15.977 -9.359 1 97.31 11 GLU B O 1
ATOM 1299 N N . TRP B 1 12 ? -4.402 -18.094 -8.992 1 98.06 12 TRP B N 1
ATOM 1300 C CA . TRP B 1 12 ? -5.637 -17.984 -9.758 1 98.06 12 TRP B CA 1
ATOM 1301 C C . TRP B 1 12 ? -6.719 -17.266 -8.961 1 98.06 12 TRP B C 1
ATOM 1303 O O . TRP B 1 12 ? -7.109 -17.734 -7.883 1 98.06 12 TRP B O 1
ATOM 1313 N N . LEU B 1 13 ? -7.16 -16.094 -9.547 1 97.94 13 LEU B N 1
ATOM 1314 C CA . LEU B 1 13 ? -8.133 -15.281 -8.82 1 97.94 13 LEU B CA 1
ATOM 1315 C C . LEU B 1 13 ? -9.523 -15.422 -9.422 1 97.94 13 LEU B C 1
ATOM 1317 O O . LEU B 1 13 ? -9.672 -15.406 -10.648 1 97.94 13 LEU B O 1
ATOM 1321 N N . PRO B 1 14 ? -10.602 -15.609 -8.523 1 97.12 14 PRO B N 1
ATOM 1322 C CA . PRO B 1 14 ? -11.969 -15.539 -9.031 1 97.12 14 PRO B CA 1
ATOM 1323 C C . PRO B 1 14 ? -12.305 -14.18 -9.648 1 97.12 14 PRO B C 1
ATOM 1325 O O . PRO B 1 14 ? -11.656 -13.18 -9.32 1 97.12 14 PRO B O 1
ATOM 1328 N N . PRO B 1 15 ? -13.312 -14.078 -10.391 1 95.56 15 PRO B N 1
ATOM 1329 C CA . PRO B 1 15 ? -13.625 -12.875 -11.164 1 95.56 15 PRO B CA 1
ATOM 1330 C C . PRO B 1 15 ? -13.938 -11.672 -10.281 1 95.56 15 PRO B C 1
ATOM 1332 O O . PRO B 1 15 ? -13.508 -10.555 -10.578 1 95.56 15 PRO B O 1
ATOM 1335 N N . PRO B 1 16 ? -14.578 -11.727 -9.133 1 95.25 16 PRO B N 1
ATOM 1336 C CA . PRO B 1 16 ? -14.945 -10.531 -8.375 1 95.25 16 PRO B CA 1
ATOM 1337 C C . PRO B 1 16 ? -13.727 -9.766 -7.859 1 95.25 16 PRO B C 1
ATOM 1339 O O . PRO B 1 16 ? -13.828 -8.57 -7.559 1 95.25 16 PRO B O 1
ATOM 1342 N N . CYS B 1 17 ? -12.617 -10.5 -7.781 1 96.94 17 CYS B N 1
ATOM 1343 C CA . CYS B 1 17 ? -11.492 -9.797 -7.172 1 96.94 17 CYS B CA 1
ATOM 1344 C C . CYS B 1 17 ? -10.297 -9.758 -8.117 1 96.94 17 CYS B C 1
ATOM 1346 O O . CYS B 1 17 ? -9.203 -9.336 -7.73 1 96.94 17 CYS B O 1
ATOM 1348 N N . TYR B 1 18 ? -10.5 -10.289 -9.312 1 97.31 18 TYR B N 1
ATOM 1349 C CA . TYR B 1 18 ? -9.516 -10.008 -10.352 1 97.31 18 TYR B CA 1
ATOM 1350 C C . TYR B 1 18 ? -9.75 -8.641 -10.977 1 97.31 18 TYR B C 1
ATOM 1352 O O . TYR B 1 18 ? -10.883 -8.32 -11.359 1 97.31 18 TYR B O 1
ATOM 1360 N N . ASP B 1 19 ? -8.719 -7.836 -11.016 1 96.25 19 ASP B N 1
ATOM 1361 C CA . ASP B 1 19 ? -8.805 -6.52 -11.641 1 96.25 19 ASP B CA 1
ATOM 1362 C C . ASP B 1 19 ? -7.855 -6.41 -12.828 1 96.25 19 ASP B C 1
ATOM 1364 O O . ASP B 1 19 ? -6.656 -6.18 -12.664 1 96.25 19 ASP B O 1
ATOM 1368 N N . ARG B 1 20 ? -8.406 -6.48 -14.008 1 94.56 20 ARG B N 1
ATOM 1369 C CA . ARG B 1 20 ? -7.617 -6.516 -15.242 1 94.56 20 ARG B CA 1
ATOM 1370 C C . ARG B 1 20 ? -6.84 -5.219 -15.43 1 94.56 20 ARG B C 1
ATOM 1372 O O . ARG B 1 20 ? -5.676 -5.242 -15.828 1 94.56 20 ARG B O 1
ATOM 1379 N N . ALA B 1 21 ? -7.48 -4.125 -15.156 1 93.31 21 ALA B N 1
ATOM 1380 C CA . ALA B 1 21 ? -6.828 -2.832 -15.367 1 93.31 21 ALA B CA 1
ATOM 1381 C C . ALA B 1 21 ? -5.59 -2.697 -14.484 1 93.31 21 ALA B C 1
ATOM 1383 O O . ALA B 1 21 ? -4.547 -2.215 -14.938 1 93.31 21 ALA B O 1
ATOM 1384 N N . VAL B 1 22 ? -5.688 -3.174 -13.242 1 95 22 VAL B N 1
ATOM 1385 C CA . VAL B 1 22 ? -4.551 -3.131 -12.328 1 95 22 VAL B CA 1
ATOM 1386 C C . VAL B 1 22 ? -3.471 -4.105 -12.805 1 95 22 VAL B C 1
ATOM 1388 O O . VAL B 1 22 ? -2.291 -3.75 -12.867 1 95 22 VAL B O 1
ATOM 1391 N N . ALA B 1 23 ? -3.865 -5.316 -13.172 1 92.75 23 ALA B N 1
ATOM 1392 C CA . ALA B 1 23 ? -2.926 -6.355 -13.594 1 92.75 23 ALA B CA 1
ATOM 1393 C C . ALA B 1 23 ? -2.176 -5.938 -14.852 1 92.75 23 ALA B C 1
ATOM 1395 O O . ALA B 1 23 ? -0.96 -6.121 -14.945 1 92.75 23 ALA B O 1
ATOM 1396 N N . GLU B 1 24 ? -2.852 -5.352 -15.75 1 89.06 24 GLU B N 1
ATOM 1397 C CA . GLU B 1 24 ? -2.246 -4.957 -17.016 1 89.06 24 GLU B CA 1
ATOM 1398 C C . GLU B 1 24 ? -1.172 -3.893 -16.812 1 89.06 24 GLU B C 1
ATOM 1400 O O . GLU B 1 24 ? -0.127 -3.92 -17.453 1 89.06 24 GLU B O 1
ATOM 1405 N N . LYS B 1 25 ? -1.423 -3.008 -15.93 1 86.06 25 LYS B N 1
ATOM 1406 C CA . LYS B 1 25 ? -0.435 -1.974 -15.641 1 86.06 25 LYS B CA 1
ATOM 1407 C C . LYS B 1 25 ? 0.784 -2.562 -14.93 1 86.06 25 LYS B C 1
ATOM 1409 O O . LYS B 1 25 ? 1.921 -2.201 -15.242 1 86.06 25 LYS B O 1
ATOM 1414 N N . SER B 1 26 ? 0.512 -3.484 -14.062 1 87 26 SER B N 1
ATOM 1415 C CA . SER B 1 26 ? 1.599 -4.094 -13.305 1 87 26 SER B CA 1
ATOM 1416 C C . SER B 1 26 ? 2.436 -5.016 -14.18 1 87 26 SER B C 1
ATOM 1418 O O . SER B 1 26 ? 3.65 -5.125 -14 1 87 26 SER B O 1
ATOM 1420 N N . GLU B 1 27 ? 1.836 -5.672 -15.141 1 81.75 27 GLU B N 1
ATOM 1421 C CA . GLU B 1 27 ? 2.49 -6.664 -15.984 1 81.75 27 GLU B CA 1
ATOM 1422 C C . GLU B 1 27 ? 3.043 -6.027 -17.266 1 81.75 27 GLU B C 1
ATOM 1424 O O . GLU B 1 27 ? 3.701 -6.699 -18.062 1 81.75 27 GLU B O 1
ATOM 1429 N N . SER B 1 28 ? 2.855 -4.832 -17.344 1 78.56 28 SER B N 1
ATOM 1430 C CA . SER B 1 28 ? 3.297 -4.16 -18.562 1 78.56 28 SER B CA 1
ATOM 1431 C C . SER B 1 28 ? 4.82 -4.156 -18.672 1 78.56 28 SER B C 1
ATOM 1433 O O . SER B 1 28 ? 5.52 -4.164 -17.656 1 78.56 28 SER B O 1
ATOM 1435 N N . ASN B 1 29 ? 5.25 -4.18 -19.922 1 71.81 29 ASN B N 1
ATOM 1436 C CA . ASN B 1 29 ? 6.684 -4.125 -20.188 1 71.81 29 ASN B CA 1
ATOM 1437 C C . ASN B 1 29 ? 7.273 -2.768 -19.812 1 71.81 29 ASN B C 1
ATOM 1439 O O . ASN B 1 29 ? 8.492 -2.604 -19.781 1 71.81 29 ASN B O 1
ATOM 1443 N N . THR B 1 30 ? 6.484 -1.844 -19.453 1 70.75 30 THR B N 1
ATOM 1444 C CA . THR B 1 30 ? 6.926 -0.517 -19.047 1 70.75 30 THR B CA 1
ATOM 1445 C C . THR B 1 30 ? 6.547 -0.246 -17.594 1 70.75 30 THR B C 1
ATOM 1447 O O . THR B 1 30 ? 6.438 0.91 -17.172 1 70.75 30 THR B O 1
ATOM 1450 N N . THR B 1 31 ? 6.402 -1.375 -16.953 1 75.38 31 THR B N 1
ATOM 1451 C CA . THR B 1 31 ? 5.93 -1.208 -15.578 1 75.38 31 THR B CA 1
ATOM 1452 C C . THR B 1 31 ? 6.992 -0.535 -14.719 1 75.38 31 THR B C 1
ATOM 1454 O O . THR B 1 31 ? 8.188 -0.776 -14.898 1 75.38 31 THR B O 1
ATOM 1457 N N . ASP B 1 32 ? 6.543 0.218 -13.758 1 78.88 32 ASP B N 1
ATOM 1458 C CA . ASP B 1 32 ? 7.406 0.908 -12.805 1 78.88 32 ASP B CA 1
ATOM 1459 C C . ASP B 1 32 ? 7.719 0.021 -11.602 1 78.88 32 ASP B C 1
ATOM 1461 O O . ASP B 1 32 ? 8.539 0.38 -10.758 1 78.88 32 ASP B O 1
ATOM 1465 N N . LEU B 1 33 ? 7.09 -1.164 -11.625 1 83.38 33 LEU B N 1
ATOM 1466 C CA . LEU B 1 33 ? 7.258 -2.021 -10.461 1 83.38 33 LEU B CA 1
ATOM 1467 C C . LEU B 1 33 ? 8.578 -2.787 -10.531 1 83.38 33 LEU B C 1
ATOM 1469 O O . LEU B 1 33 ? 9.07 -3.271 -9.516 1 83.38 33 LEU B O 1
ATOM 1473 N N . TYR B 1 34 ? 9.109 -2.91 -11.688 1 74.19 34 TYR B N 1
ATOM 1474 C CA . TYR B 1 34 ? 10.391 -3.58 -11.867 1 74.19 34 TYR B CA 1
ATOM 1475 C C . TYR B 1 34 ? 11.18 -2.951 -13.008 1 74.19 34 TYR B C 1
ATOM 1477 O O . TYR B 1 34 ? 11.297 -3.535 -14.086 1 74.19 34 TYR B O 1
ATOM 1485 N N . PRO B 1 35 ? 11.781 -1.93 -12.648 1 64.88 35 PRO B N 1
ATOM 1486 C CA . PRO B 1 35 ? 12.445 -1.21 -13.742 1 64.88 35 PRO B CA 1
ATOM 1487 C C . PRO B 1 35 ? 13.594 -2 -14.352 1 64.88 35 PRO B C 1
ATOM 1489 O O . PRO B 1 35 ? 13.898 -1.839 -15.539 1 64.88 35 PRO B O 1
ATOM 1492 N N . ALA B 1 36 ? 14.172 -2.748 -13.539 1 61.28 36 ALA B N 1
ATOM 1493 C CA . ALA B 1 36 ? 15.344 -3.475 -14.023 1 61.28 36 ALA B CA 1
ATOM 1494 C C . ALA B 1 36 ? 14.945 -4.562 -15.016 1 61.28 36 ALA B C 1
ATOM 1496 O O . ALA B 1 36 ? 15.797 -5.129 -15.703 1 61.28 36 ALA B O 1
ATOM 1497 N N . ALA B 1 37 ? 13.648 -4.867 -14.969 1 56.84 37 ALA B N 1
ATOM 1498 C CA . ALA B 1 37 ? 13.234 -5.918 -15.898 1 56.84 37 ALA B CA 1
ATOM 1499 C C . ALA B 1 37 ? 12.656 -5.316 -17.172 1 56.84 37 ALA B C 1
ATOM 1501 O O . ALA B 1 37 ? 11.68 -5.832 -17.719 1 56.84 37 ALA B O 1
ATOM 1502 N N . THR B 1 38 ? 13.156 -4.219 -17.609 1 53.16 38 THR B N 1
ATOM 1503 C CA . THR B 1 38 ? 12.664 -3.643 -18.859 1 53.16 38 THR B CA 1
ATOM 1504 C C . THR B 1 38 ? 12.602 -4.707 -19.953 1 53.16 38 THR B C 1
ATOM 1506 O O . THR B 1 38 ? 13.523 -5.508 -20.109 1 53.16 38 THR B O 1
ATOM 1509 N N . GLY B 1 39 ? 11.391 -4.785 -20.562 1 52.91 39 GLY B N 1
ATOM 1510 C CA . GLY B 1 39 ? 11.141 -5.676 -21.688 1 52.91 39 GLY B CA 1
ATOM 1511 C C . GLY B 1 39 ? 10.531 -7.004 -21.266 1 52.91 39 GLY B C 1
ATOM 1512 O O . GLY B 1 39 ? 10.305 -7.879 -22.109 1 52.91 39 GLY B O 1
ATOM 1513 N N . ARG B 1 40 ? 10.539 -7.094 -19.906 1 59.75 40 ARG B N 1
ATOM 1514 C CA . ARG B 1 40 ? 9.945 -8.352 -19.453 1 59.75 40 ARG B CA 1
ATOM 1515 C C . ARG B 1 40 ? 8.656 -8.102 -18.688 1 59.75 40 ARG B C 1
ATOM 1517 O O . ARG B 1 40 ? 8.5 -7.055 -18.047 1 59.75 40 ARG B O 1
ATOM 1524 N N . THR B 1 41 ? 7.742 -9.016 -19 1 57.62 41 THR B N 1
ATOM 1525 C CA . THR B 1 41 ? 6.43 -8.898 -18.359 1 57.62 41 THR B CA 1
ATOM 1526 C C . THR B 1 41 ? 6.477 -9.422 -16.938 1 57.62 41 THR B C 1
ATOM 1528 O O . THR B 1 41 ? 5.625 -9.086 -16.109 1 57.62 41 THR B O 1
ATOM 1531 N N . THR B 1 42 ? 7.426 -10.297 -16.719 1 70.88 42 THR B N 1
ATOM 1532 C CA . THR B 1 42 ? 7.496 -10.891 -15.391 1 70.88 42 THR B CA 1
ATOM 1533 C C . THR B 1 42 ? 8.945 -11.102 -14.961 1 70.88 42 THR B C 1
ATOM 1535 O O . THR B 1 42 ? 9.859 -11.047 -15.797 1 70.88 42 THR B O 1
ATOM 1538 N N . PHE B 1 43 ? 9.133 -11.211 -13.711 1 86.31 43 PHE B N 1
ATOM 1539 C CA . PHE B 1 43 ? 10.438 -11.555 -13.156 1 86.31 43 PHE B CA 1
ATOM 1540 C C . PHE B 1 43 ? 10.867 -12.945 -13.609 1 86.31 43 PHE B C 1
ATOM 1542 O O . PHE B 1 43 ? 10.031 -13.836 -13.773 1 86.31 43 PHE B O 1
ATOM 1549 N N . PRO B 1 44 ? 12.227 -13.062 -13.992 1 90.06 44 PRO B N 1
ATOM 1550 C CA . PRO B 1 44 ? 12.688 -14.438 -14.219 1 90.06 44 PRO B CA 1
ATOM 1551 C C . PRO B 1 44 ? 12.414 -15.359 -13.039 1 90.06 44 PRO B C 1
ATOM 1553 O O . PRO B 1 44 ? 12.555 -14.945 -11.883 1 90.06 44 PRO B O 1
ATOM 1556 N N . LEU B 1 45 ? 12.008 -16.578 -13.406 1 94.75 45 LEU B N 1
ATOM 1557 C CA . LEU B 1 45 ? 11.656 -17.578 -12.398 1 94.75 45 LEU B CA 1
ATOM 1558 C C . LEU B 1 45 ? 12.633 -18.75 -12.438 1 94.75 45 LEU B C 1
ATOM 1560 O O . LEU B 1 45 ? 13.141 -19.109 -13.5 1 94.75 45 LEU B O 1
ATOM 1564 N N . TYR B 1 46 ? 12.852 -19.328 -11.281 1 97.5 46 TYR B N 1
ATOM 1565 C CA . TYR B 1 46 ? 13.7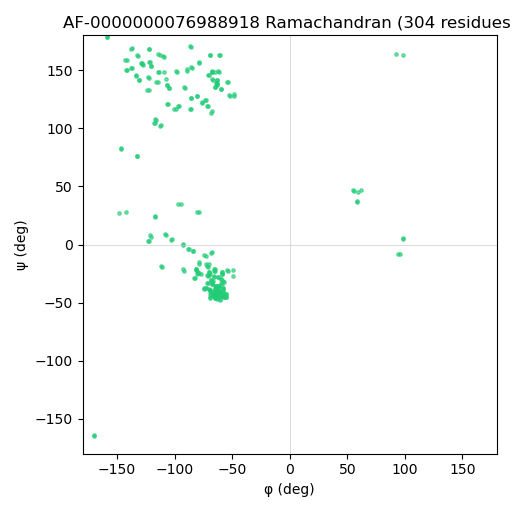58 -20.469 -11.203 1 97.5 46 TYR B CA 1
ATOM 1566 C C . TYR B 1 46 ? 13.188 -21.562 -10.312 1 97.5 46 TYR B C 1
ATOM 1568 O O . TYR B 1 46 ? 12.5 -21.281 -9.328 1 97.5 46 TYR B O 1
ATOM 1576 N N . TRP B 1 47 ? 13.539 -22.812 -10.562 1 98.19 47 TRP B N 1
ATOM 1577 C CA . TRP B 1 47 ? 13.07 -23.969 -9.805 1 98.19 47 TRP B CA 1
ATOM 1578 C C . TRP B 1 47 ? 13.875 -24.125 -8.516 1 98.19 47 TRP B C 1
ATOM 1580 O O . TRP B 1 47 ? 13.438 -24.812 -7.586 1 98.19 47 TRP B O 1
ATOM 1590 N N . ASP B 1 48 ? 15.078 -23.531 -8.539 1 98.06 48 ASP B N 1
ATOM 1591 C CA . ASP B 1 48 ? 15.992 -23.812 -7.434 1 98.06 48 ASP B CA 1
ATOM 1592 C C . ASP B 1 48 ? 16.531 -22.531 -6.812 1 98.06 48 ASP B C 1
ATOM 1594 O O . ASP B 1 48 ? 16.609 -21.5 -7.48 1 98.06 48 ASP B O 1
ATOM 1598 N N . VAL B 1 49 ? 16.953 -22.609 -5.578 1 97 49 VAL B N 1
ATOM 1599 C CA . VAL B 1 49 ? 17.406 -21.453 -4.805 1 97 49 VAL B CA 1
ATOM 1600 C C . VAL B 1 49 ? 18.672 -20.891 -5.418 1 97 49 VAL B C 1
ATOM 1602 O O . VAL B 1 49 ? 18.938 -19.688 -5.332 1 97 49 VAL B O 1
ATOM 1605 N N . ALA B 1 50 ? 19.516 -21.719 -6.113 1 96.81 50 ALA B N 1
ATOM 1606 C CA . ALA B 1 50 ? 20.75 -21.281 -6.758 1 96.81 50 ALA B CA 1
ATOM 1607 C C . ALA B 1 50 ? 20.453 -20.469 -8.016 1 96.81 50 ALA B C 1
ATOM 1609 O O . ALA B 1 50 ? 21.359 -19.844 -8.578 1 96.81 50 ALA B O 1
ATOM 1610 N N . MET B 1 51 ? 19.188 -20.453 -8.438 1 95.69 51 MET B N 1
ATOM 1611 C CA . MET B 1 51 ? 18.734 -19.75 -9.625 1 95.69 51 MET B CA 1
ATOM 1612 C C . MET B 1 51 ? 19.5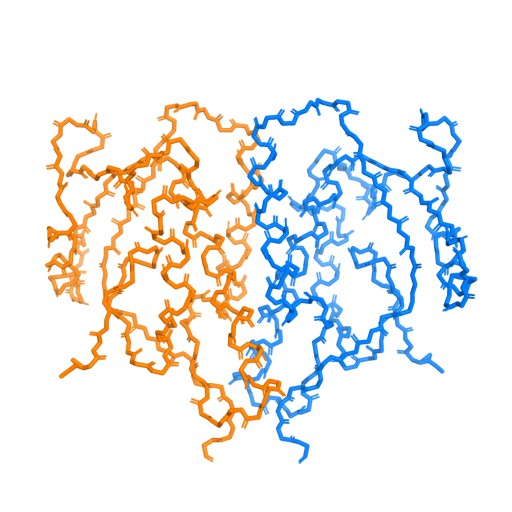16 -20.188 -10.859 1 95.69 51 MET B C 1
ATOM 1614 O O . MET B 1 51 ? 20 -19.344 -11.625 1 95.69 51 MET B O 1
ATOM 1618 N N . SER B 1 52 ? 19.672 -21.453 -11.008 1 96.94 52 SER B N 1
ATOM 1619 C CA . SER B 1 52 ? 20.391 -22.031 -12.133 1 96.94 52 SER B CA 1
ATOM 1620 C C . SER B 1 52 ? 19.453 -22.766 -13.078 1 96.94 52 SER B C 1
ATOM 1622 O O . SER B 1 52 ? 19.812 -23.047 -14.227 1 96.94 52 SER B O 1
ATOM 1624 N N . GLU B 1 53 ? 18.297 -23.141 -12.672 1 98.12 53 GLU B N 1
ATOM 1625 C CA . GLU B 1 53 ? 17.312 -23.844 -13.477 1 98.12 53 GLU B CA 1
ATOM 1626 C C . GLU B 1 53 ? 16.094 -22.969 -13.758 1 98.12 53 GLU B C 1
ATOM 1628 O O . GLU B 1 53 ? 15.172 -22.906 -12.945 1 98.12 53 GLU B O 1
ATOM 1633 N N . PRO B 1 54 ? 15.969 -22.406 -14.93 1 96.75 54 PRO B N 1
ATOM 1634 C CA . PRO B 1 54 ? 14.867 -21.5 -15.258 1 96.75 54 PRO B CA 1
ATOM 1635 C C . PRO B 1 54 ? 13.516 -22.203 -15.281 1 96.75 54 PRO B C 1
ATOM 1637 O O . PRO B 1 54 ? 13.422 -23.359 -15.703 1 96.75 54 PRO B O 1
ATOM 1640 N N . ALA B 1 55 ? 12.508 -21.562 -14.82 1 96.62 55 ALA B N 1
ATOM 1641 C CA . ALA B 1 55 ? 11.102 -21.953 -14.93 1 96.62 55 ALA B CA 1
ATOM 1642 C C . ALA B 1 55 ? 10.32 -21 -15.812 1 96.62 55 ALA B C 1
ATOM 1644 O O . ALA B 1 55 ? 10.812 -19.922 -16.156 1 96.62 55 ALA B O 1
ATOM 1645 N N . THR B 1 56 ? 9.148 -21.422 -16.266 1 94.38 56 THR B N 1
ATOM 1646 C CA . THR B 1 56 ? 8.266 -20.578 -17.047 1 94.38 56 THR B CA 1
ATOM 1647 C C . THR B 1 56 ? 7.027 -20.188 -16.25 1 94.38 56 THR B C 1
ATOM 1649 O O . THR B 1 56 ? 6.742 -20.797 -15.211 1 94.38 56 THR B O 1
ATOM 1652 N N . LEU B 1 57 ? 6.406 -19.156 -16.734 1 93.06 57 LEU B N 1
ATOM 1653 C CA . LEU B 1 57 ? 5.156 -18.766 -16.094 1 93.06 57 LEU B CA 1
ATOM 1654 C C . LEU B 1 57 ? 4.148 -19.906 -16.141 1 93.06 57 LEU B C 1
ATOM 1656 O O . LEU B 1 57 ? 3.375 -20.094 -15.195 1 93.06 57 LEU B O 1
ATOM 1660 N N . GLU B 1 58 ? 4.168 -20.688 -17.203 1 95.44 58 GLU B N 1
ATOM 1661 C CA . GLU B 1 58 ? 3.293 -21.844 -17.312 1 95.44 58 GLU B CA 1
ATOM 1662 C C . GLU B 1 58 ? 3.576 -22.859 -16.219 1 95.44 58 GLU B C 1
ATOM 1664 O O . GLU B 1 58 ? 2.652 -23.469 -15.664 1 95.44 58 GLU B O 1
ATOM 1669 N N . ASP B 1 59 ? 4.852 -23.047 -15.906 1 97.12 59 ASP B N 1
ATOM 1670 C CA . ASP B 1 59 ? 5.215 -23.922 -14.789 1 97.12 59 ASP B CA 1
ATOM 1671 C C . ASP B 1 59 ? 4.559 -23.453 -13.492 1 97.12 59 ASP B C 1
ATOM 1673 O O . ASP B 1 59 ? 4.016 -24.25 -12.734 1 97.12 59 ASP B O 1
ATOM 1677 N N . VAL B 1 60 ? 4.594 -22.156 -13.234 1 96.81 60 VAL B N 1
ATOM 1678 C CA . VAL B 1 60 ? 4.039 -21.562 -12.023 1 96.81 60 VAL B CA 1
ATOM 1679 C C . VAL B 1 60 ? 2.525 -21.766 -12 1 96.81 60 VAL B C 1
ATOM 1681 O O . VAL B 1 60 ? 1.966 -22.188 -10.984 1 96.81 60 VAL B O 1
ATOM 1684 N N . MET B 1 61 ? 1.895 -21.531 -13.078 1 96.44 61 MET B N 1
ATOM 1685 C CA . MET B 1 61 ? 0.445 -21.641 -13.203 1 96.44 61 MET B CA 1
ATOM 1686 C C . MET B 1 61 ? -0.011 -23.078 -12.93 1 96.44 61 MET B C 1
ATOM 1688 O O . MET B 1 61 ? -1.005 -23.297 -12.234 1 96.44 61 MET B O 1
ATOM 1692 N N . LEU B 1 62 ? 0.699 -24.016 -13.453 1 97.19 62 LEU B N 1
ATOM 1693 C CA . LEU B 1 62 ? 0.36 -25.422 -13.258 1 97.19 62 LEU B CA 1
ATOM 1694 C C . LEU B 1 62 ? 0.604 -25.844 -11.805 1 97.19 62 LEU B C 1
ATOM 1696 O O . LEU B 1 62 ? -0.199 -26.562 -11.227 1 97.19 62 LEU B O 1
ATOM 1700 N N . ALA B 1 63 ? 1.7 -25.344 -11.258 1 97.88 63 ALA B N 1
ATOM 1701 C CA . ALA B 1 63 ? 2.039 -25.672 -9.875 1 97.88 63 ALA B CA 1
ATOM 1702 C C . ALA B 1 63 ? 0.97 -25.172 -8.914 1 97.88 63 ALA B C 1
ATOM 1704 O O . ALA B 1 63 ? 0.785 -25.75 -7.832 1 97.88 63 ALA B O 1
ATOM 1705 N N . ALA B 1 64 ? 0.273 -24.094 -9.305 1 97.69 64 ALA B N 1
ATOM 1706 C CA . ALA B 1 64 ? -0.782 -23.531 -8.469 1 97.69 64 ALA B CA 1
ATOM 1707 C C . ALA B 1 64 ? -1.857 -24.578 -8.164 1 97.69 64 ALA B C 1
ATOM 1709 O O . ALA B 1 64 ? -2.369 -24.641 -7.047 1 97.69 64 ALA B O 1
ATOM 1710 N N . PHE B 1 65 ? -2.209 -25.453 -9.117 1 96.31 65 PHE B N 1
ATOM 1711 C CA . PHE B 1 65 ? -3.219 -26.484 -8.938 1 96.31 65 PHE B CA 1
ATOM 1712 C C . PHE B 1 65 ? -2.688 -27.625 -8.062 1 96.31 65 PHE B C 1
ATOM 1714 O O . PHE B 1 65 ? -3.4 -28.125 -7.195 1 96.31 65 PHE B O 1
ATOM 1721 N N . ASP B 1 66 ? -1.453 -27.906 -8.273 1 95.62 66 ASP B N 1
ATOM 1722 C CA . ASP B 1 66 ? -0.836 -29 -7.52 1 95.62 66 ASP B CA 1
ATOM 1723 C C . ASP B 1 66 ? -0.666 -28.609 -6.051 1 95.62 66 ASP B C 1
ATOM 1725 O O . ASP B 1 66 ? -0.682 -29.469 -5.172 1 95.62 66 ASP B O 1
ATOM 1729 N N . ASN B 1 67 ? -0.553 -27.328 -5.785 1 97.88 67 ASN B N 1
ATOM 1730 C CA . ASN B 1 67 ? -0.254 -26.844 -4.441 1 97.88 67 ASN B CA 1
ATOM 1731 C C . ASN B 1 67 ? -1.497 -26.844 -3.557 1 97.88 67 ASN B C 1
ATOM 1733 O O . ASN B 1 67 ? -1.392 -26.734 -2.334 1 97.88 67 ASN B O 1
ATOM 1737 N N . VAL B 1 68 ? -2.859 -26.766 -3.977 1 92.12 68 VAL B N 1
ATOM 1738 C CA . VAL B 1 68 ? -4.109 -26.578 -3.25 1 92.12 68 VAL B CA 1
ATOM 1739 C C . VAL B 1 68 ? -4.172 -27.547 -2.072 1 92.12 68 VAL B C 1
ATOM 1741 O O . VAL B 1 68 ? -4.52 -27.156 -0.955 1 92.12 68 VAL B O 1
ATOM 1744 N N . ASP B 1 69 ? -3.646 -28.641 -1.934 1 88 69 ASP B N 1
ATOM 1745 C CA . ASP B 1 69 ? -3.732 -29.594 -0.83 1 88 69 ASP B CA 1
ATOM 1746 C C . ASP B 1 69 ? -2.391 -30.281 -0.587 1 88 69 ASP B C 1
ATOM 1748 O O . ASP B 1 69 ? -2.342 -31.391 -0.059 1 88 69 ASP B O 1
ATOM 1752 N N . SER B 1 70 ? -1.437 -29.5 -0.956 1 92.06 70 SER B N 1
ATOM 1753 C CA . SER B 1 70 ? -0.119 -30.094 -0.773 1 92.06 70 SER B CA 1
ATOM 1754 C C . SER B 1 70 ? 0.468 -29.75 0.588 1 92.06 70 SER B C 1
ATOM 1756 O O . SER B 1 70 ? 0.344 -28.609 1.042 1 92.06 70 SER B O 1
ATOM 1758 N N . SER B 1 71 ? 1.053 -30.703 1.304 1 93.88 71 SER B N 1
ATOM 1759 C CA . SER B 1 71 ? 1.77 -30.469 2.551 1 93.88 71 SER B CA 1
ATOM 1760 C C . SER B 1 71 ? 3.172 -29.922 2.285 1 93.88 71 SER B C 1
ATOM 1762 O O . SER B 1 71 ? 3.838 -29.438 3.197 1 93.88 71 SER B O 1
ATOM 1764 N N . SER B 1 72 ? 3.605 -30.062 1.109 1 94.81 72 SER B N 1
ATOM 1765 C CA . SER B 1 72 ? 4.895 -29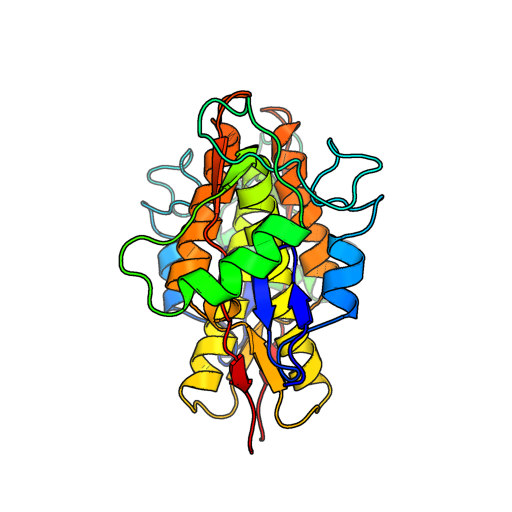.547 0.664 1 94.81 72 SER B CA 1
ATOM 1766 C C . SER B 1 72 ? 4.77 -28.812 -0.666 1 94.81 72 SER B C 1
ATOM 1768 O O . SER B 1 72 ? 5.18 -29.328 -1.708 1 94.81 72 SER B O 1
ATOM 1770 N N . PRO B 1 73 ? 4.277 -27.625 -0.708 1 97.06 73 PRO B N 1
ATOM 1771 C CA . PRO B 1 73 ? 4.02 -26.891 -1.951 1 97.06 73 PRO B CA 1
ATOM 1772 C C . PRO B 1 73 ? 5.293 -26.609 -2.742 1 97.06 73 PRO B C 1
ATOM 1774 O O . PRO B 1 73 ? 6.355 -26.375 -2.154 1 97.06 73 PRO B O 1
ATOM 1777 N N . THR B 1 74 ? 5.09 -26.734 -4.039 1 97.88 74 THR B N 1
ATOM 1778 C CA . THR B 1 74 ? 6.164 -26.312 -4.934 1 97.88 74 THR B CA 1
ATOM 1779 C C . THR B 1 74 ? 6.406 -24.812 -4.828 1 97.88 74 THR B C 1
ATOM 1781 O O . THR B 1 74 ? 5.457 -24.031 -4.82 1 97.88 74 THR B O 1
ATOM 1784 N N . GLU B 1 75 ? 7.703 -24.484 -4.77 1 98.12 75 GLU B N 1
ATOM 1785 C CA . GLU B 1 75 ? 8.094 -23.094 -4.715 1 98.12 75 GLU B CA 1
ATOM 1786 C C . GLU B 1 75 ? 8.992 -22.719 -5.891 1 98.12 75 GLU B C 1
ATOM 1788 O O . GLU B 1 75 ? 9.648 -23.578 -6.473 1 98.12 75 GLU B O 1
ATOM 1793 N N . PHE B 1 76 ? 8.938 -21.484 -6.211 1 97.88 76 PHE B N 1
ATOM 1794 C CA . PHE B 1 76 ? 9.82 -20.906 -7.215 1 97.88 76 PHE B CA 1
ATOM 1795 C C . PHE B 1 76 ? 10.633 -19.766 -6.621 1 97.88 76 PHE B C 1
ATOM 1797 O O . PHE B 1 76 ? 10.242 -19.172 -5.613 1 97.88 76 PHE B O 1
ATOM 1804 N N . TYR B 1 77 ? 11.75 -19.516 -7.266 1 97.5 77 TYR B N 1
ATOM 1805 C CA . TYR B 1 77 ? 12.695 -18.547 -6.734 1 97.5 77 TYR B CA 1
ATOM 1806 C C . TYR B 1 77 ? 12.961 -17.438 -7.746 1 97.5 77 TYR B C 1
ATOM 1808 O O . TYR B 1 77 ? 12.938 -17.672 -8.953 1 97.5 77 TYR B O 1
ATOM 1816 N N . LEU B 1 78 ? 13.117 -16.266 -7.25 1 93.94 78 LEU B N 1
ATOM 1817 C CA . LEU B 1 78 ? 13.352 -15.117 -8.125 1 93.94 78 LEU B CA 1
ATOM 1818 C C . LEU B 1 78 ? 14.008 -13.969 -7.355 1 93.94 78 LEU B C 1
ATOM 1820 O O . LEU B 1 78 ? 14.258 -14.086 -6.156 1 93.94 78 LEU B O 1
ATOM 1824 N N . ALA B 1 79 ? 14.281 -12.914 -8.055 1 91.69 79 ALA B N 1
ATOM 1825 C CA . ALA B 1 79 ? 14.93 -11.75 -7.465 1 91.69 79 ALA B CA 1
ATOM 1826 C C . ALA B 1 79 ? 14.078 -11.148 -6.352 1 91.69 79 ALA B C 1
ATOM 1828 O O . ALA B 1 79 ? 12.852 -11.141 -6.441 1 91.69 79 ALA B O 1
ATOM 1829 N N . TRP B 1 80 ? 14.703 -10.555 -5.312 1 92.25 80 TRP B N 1
ATOM 1830 C CA . TRP B 1 80 ? 14.031 -9.977 -4.156 1 92.25 80 TRP B CA 1
ATOM 1831 C C . TRP B 1 80 ? 13.031 -8.898 -4.586 1 92.25 80 TRP B C 1
ATOM 1833 O O . TRP B 1 80 ? 11.992 -8.727 -3.955 1 92.25 80 TRP B O 1
ATOM 1843 N N . GLU B 1 81 ? 13.328 -8.211 -5.648 1 89.88 81 GLU B N 1
ATOM 1844 C CA . GLU B 1 81 ? 12.516 -7.098 -6.121 1 89.88 81 GLU B CA 1
ATOM 1845 C C . GLU B 1 81 ? 11.094 -7.543 -6.426 1 89.88 81 GLU B C 1
ATOM 1847 O O . GLU B 1 81 ? 10.156 -6.746 -6.348 1 89.88 81 GLU B O 1
ATOM 1852 N N . TYR B 1 82 ? 10.961 -8.781 -6.684 1 91.69 82 TYR B N 1
ATOM 1853 C CA . TYR B 1 82 ? 9.617 -9.297 -6.91 1 91.69 82 TYR B CA 1
ATOM 1854 C C . TYR B 1 82 ? 8.758 -9.148 -5.66 1 91.69 82 TYR B C 1
ATOM 1856 O O . TYR B 1 82 ? 7.566 -8.836 -5.75 1 91.69 82 TYR B O 1
ATOM 1864 N N . HIS B 1 83 ? 9.375 -9.414 -4.52 1 94.44 83 HIS B N 1
ATOM 1865 C CA . HIS B 1 83 ? 8.617 -9.312 -3.275 1 94.44 83 HIS B CA 1
ATOM 1866 C C . HIS B 1 83 ? 8.031 -7.914 -3.104 1 94.44 83 HIS B C 1
ATOM 1868 O O . HIS B 1 83 ? 6.848 -7.77 -2.771 1 94.44 83 HIS B O 1
ATOM 1874 N N . ARG B 1 84 ? 8.828 -6.961 -3.414 1 92.75 84 ARG B N 1
ATOM 1875 C CA . ARG B 1 84 ? 8.344 -5.582 -3.334 1 92.75 84 ARG B CA 1
ATOM 1876 C C . ARG B 1 84 ? 7.266 -5.316 -4.379 1 92.75 84 ARG B C 1
ATOM 1878 O O . ARG B 1 84 ? 6.238 -4.707 -4.074 1 92.75 84 ARG B O 1
ATOM 1885 N N . ALA B 1 85 ? 7.504 -5.797 -5.562 1 92.44 85 ALA B N 1
ATOM 1886 C CA . ALA B 1 85 ? 6.527 -5.598 -6.629 1 92.44 85 ALA B CA 1
ATOM 1887 C C . ALA B 1 85 ? 5.199 -6.262 -6.289 1 92.44 85 ALA B C 1
ATOM 1889 O O . ALA B 1 85 ? 4.133 -5.699 -6.539 1 92.44 85 ALA B O 1
ATOM 1890 N N . HIS B 1 86 ? 5.285 -7.434 -5.781 1 94.81 86 HIS B N 1
ATOM 1891 C CA . HIS B 1 86 ? 4.117 -8.156 -5.293 1 94.81 86 HIS B CA 1
ATOM 1892 C C . HIS B 1 86 ? 3.355 -7.328 -4.258 1 94.81 86 HIS B C 1
ATOM 1894 O O . HIS B 1 86 ? 2.135 -7.18 -4.355 1 94.81 86 HIS B O 1
ATOM 1900 N N . CYS B 1 87 ? 4.086 -6.762 -3.373 1 96.5 87 CYS B N 1
ATOM 1901 C CA . CYS B 1 87 ? 3.479 -5.957 -2.318 1 96.5 87 CYS B CA 1
ATOM 1902 C C . CYS B 1 87 ? 2.799 -4.723 -2.896 1 96.5 87 CYS B C 1
ATOM 1904 O O . CYS B 1 87 ? 1.66 -4.41 -2.541 1 96.5 87 CYS B O 1
ATOM 1906 N N . LEU B 1 88 ? 3.473 -4.074 -3.76 1 95.75 88 LEU B N 1
ATOM 1907 C CA . LEU B 1 88 ? 2.939 -2.848 -4.344 1 95.75 88 LEU B CA 1
ATOM 1908 C C . LEU B 1 88 ? 1.728 -3.143 -5.219 1 95.75 88 LEU B C 1
ATOM 1910 O O . LEU B 1 88 ? 0.781 -2.354 -5.262 1 95.75 88 LEU B O 1
ATOM 1914 N N . HIS B 1 89 ? 1.728 -4.262 -5.871 1 95.62 89 HIS B N 1
ATOM 1915 C CA . HIS B 1 89 ? 0.566 -4.695 -6.637 1 95.62 89 HIS B CA 1
ATOM 1916 C C . HIS B 1 89 ? -0.633 -4.945 -5.73 1 95.62 89 HIS B C 1
ATOM 1918 O O . HIS B 1 89 ? -1.757 -4.559 -6.059 1 95.62 89 HIS B O 1
ATOM 1924 N N . LEU B 1 90 ? -0.407 -5.531 -4.605 1 97.94 90 LEU B N 1
ATOM 1925 C CA . LEU B 1 90 ? -1.494 -5.773 -3.662 1 97.94 90 LEU B CA 1
ATOM 1926 C C . LEU B 1 90 ? -2.076 -4.461 -3.154 1 97.94 90 LEU B C 1
ATOM 1928 O O . LEU B 1 90 ? -3.285 -4.352 -2.939 1 97.94 90 LEU B O 1
ATOM 1932 N N . TRP B 1 91 ? -1.186 -3.527 -3.008 1 98.12 91 TRP B N 1
ATOM 1933 C CA . TRP B 1 91 ? -1.644 -2.193 -2.635 1 98.12 91 TRP B CA 1
ATOM 1934 C C . TRP B 1 91 ? -2.568 -1.617 -3.703 1 98.12 91 TRP B C 1
ATOM 1936 O O . TRP B 1 91 ? -3.643 -1.099 -3.389 1 98.12 91 TRP B O 1
ATOM 1946 N N . ARG B 1 92 ? -2.244 -1.758 -4.91 1 97.31 92 ARG B N 1
ATOM 1947 C CA . ARG B 1 92 ? -3.057 -1.266 -6.02 1 97.31 92 ARG B CA 1
ATOM 1948 C C . ARG B 1 92 ? -4.41 -1.966 -6.062 1 97.31 92 ARG B C 1
ATOM 1950 O O . ARG B 1 92 ? -5.434 -1.335 -6.336 1 97.31 92 ARG B O 1
ATOM 1957 N N . LEU B 1 93 ? -4.387 -3.248 -5.785 1 98.06 93 LEU B N 1
ATOM 1958 C CA . LEU B 1 93 ? -5.641 -3.99 -5.766 1 98.06 93 LEU B CA 1
ATOM 1959 C C . LEU B 1 93 ? -6.555 -3.479 -4.652 1 98.06 93 LEU B C 1
ATOM 1961 O O . LEU B 1 93 ? -7.766 -3.35 -4.852 1 98.06 93 LEU B O 1
ATOM 1965 N N . ALA B 1 94 ? -5.977 -3.207 -3.518 1 98.44 94 ALA B N 1
ATOM 1966 C CA . ALA B 1 94 ? -6.754 -2.668 -2.404 1 98.44 94 ALA B CA 1
ATOM 1967 C C . ALA B 1 94 ? -7.395 -1.333 -2.777 1 98.44 94 ALA B C 1
ATOM 1969 O O . ALA B 1 94 ? -8.594 -1.13 -2.561 1 98.44 94 ALA B O 1
ATOM 1970 N N . VAL B 1 95 ? -6.629 -0.464 -3.348 1 98.31 95 VAL B N 1
ATOM 1971 C CA . VAL B 1 95 ? -7.102 0.87 -3.707 1 98.31 95 VAL B CA 1
ATOM 1972 C C . VAL B 1 95 ? -8.172 0.768 -4.793 1 98.31 95 VAL B C 1
ATOM 1974 O O . VAL B 1 95 ? -9.172 1.488 -4.758 1 98.31 95 VAL B O 1
ATOM 1977 N N . SER B 1 96 ? -7.922 -0.112 -5.707 1 97.44 96 SER B N 1
ATOM 1978 C CA . SER B 1 96 ? -8.906 -0.327 -6.766 1 97.44 96 SER B CA 1
ATOM 1979 C C . SER B 1 96 ? -10.25 -0.76 -6.188 1 97.44 96 SER B C 1
ATOM 1981 O O . SER B 1 96 ? -11.305 -0.283 -6.625 1 97.44 96 SER B O 1
ATOM 1983 N N . ALA B 1 97 ? -10.211 -1.658 -5.27 1 97.31 97 ALA B N 1
ATOM 1984 C CA . ALA B 1 97 ? -11.453 -2.105 -4.641 1 97.31 97 ALA B CA 1
ATOM 1985 C C . ALA B 1 97 ? -12.172 -0.944 -3.959 1 97.31 97 ALA B C 1
ATOM 1987 O O . ALA B 1 97 ? -13.391 -0.801 -4.082 1 97.31 97 ALA B O 1
ATOM 1988 N N . LEU B 1 98 ? -11.445 -0.111 -3.252 1 97.31 98 LEU B N 1
ATOM 1989 C CA . LEU B 1 98 ? -12.031 1.045 -2.58 1 97.31 98 LEU B CA 1
ATOM 1990 C C . LEU B 1 98 ? -12.648 2.006 -3.59 1 97.31 98 LEU B C 1
ATOM 1992 O O . LEU B 1 98 ? -13.734 2.537 -3.363 1 97.31 98 LEU B O 1
ATOM 1996 N N . ARG B 1 99 ? -11.93 2.23 -4.652 1 96.31 99 ARG B N 1
ATOM 1997 C CA . ARG B 1 99 ? -12.43 3.117 -5.699 1 96.31 99 ARG B CA 1
ATOM 1998 C C . ARG B 1 99 ? -13.719 2.578 -6.301 1 96.31 99 ARG B C 1
ATOM 2000 O O . ARG B 1 99 ? -14.656 3.34 -6.566 1 96.31 99 ARG B O 1
ATOM 2007 N N . ARG B 1 100 ? -13.758 1.305 -6.57 1 95 100 ARG B N 1
ATOM 2008 C CA . ARG B 1 100 ? -14.961 0.677 -7.117 1 95 100 ARG B CA 1
ATOM 2009 C C . ARG B 1 100 ? -16.141 0.825 -6.164 1 95 100 ARG B C 1
ATOM 2011 O O . ARG B 1 100 ? -17.25 1.143 -6.59 1 95 100 ARG B O 1
ATOM 2018 N N . LEU B 1 101 ? -15.914 0.679 -4.902 1 94.69 101 LEU B N 1
ATOM 2019 C CA . LEU B 1 101 ? -16.953 0.893 -3.904 1 94.69 101 LEU B CA 1
ATOM 2020 C C . LEU B 1 101 ? -17.422 2.342 -3.916 1 94.69 101 LEU B C 1
ATOM 2022 O O . LEU B 1 101 ? -18.641 2.605 -3.895 1 94.69 101 LEU B O 1
ATOM 2026 N N . ASP B 1 102 ? -16.5 3.213 -3.934 1 93.94 102 ASP B N 1
ATOM 2027 C CA . ASP B 1 102 ? -16.797 4.637 -3.932 1 93.94 102 ASP B CA 1
ATOM 2028 C C . ASP B 1 102 ? -17.641 5.02 -5.148 1 93.94 102 ASP B C 1
ATOM 2030 O O . ASP B 1 102 ? -18.484 5.922 -5.074 1 93.94 102 ASP B O 1
ATOM 2034 N N . SER B 1 103 ? -17.469 4.309 -6.223 1 93.44 103 SER B N 1
ATOM 2035 C CA . SER B 1 103 ? -18.172 4.602 -7.469 1 93.44 103 SER B CA 1
ATOM 2036 C C . SER B 1 103 ? -19.562 3.965 -7.48 1 93.44 103 SER B C 1
ATOM 2038 O O . SER B 1 103 ? -20.312 4.113 -8.453 1 93.44 103 SER B O 1
ATOM 2040 N N . GLY B 1 104 ? -19.859 3.162 -6.441 1 91.06 104 GLY B N 1
ATOM 2041 C CA . GLY B 1 104 ? -21.203 2.625 -6.301 1 91.06 104 GLY B CA 1
ATOM 2042 C C . GLY B 1 104 ? -21.344 1.207 -6.824 1 91.06 104 GLY B C 1
ATOM 2043 O O . GLY B 1 104 ? -22.453 0.684 -6.941 1 91.06 104 GLY B O 1
ATOM 2044 N N . GLU B 1 105 ? -20.141 0.613 -7.25 1 91.69 105 GLU B N 1
ATOM 2045 C CA . GLU B 1 105 ? -20.219 -0.782 -7.672 1 91.69 105 GLU B CA 1
ATOM 2046 C C . GLU B 1 105 ? -20.719 -1.674 -6.539 1 91.69 105 GLU B C 1
ATOM 2048 O O . GLU B 1 105 ? -20.312 -1.517 -5.387 1 91.69 105 GLU B O 1
ATOM 2053 N N . GLU B 1 106 ? -21.672 -2.541 -6.906 1 88.19 106 GLU B N 1
ATOM 2054 C CA . GLU B 1 106 ? -22.188 -3.498 -5.934 1 88.19 106 GLU B CA 1
ATOM 2055 C C . GLU B 1 106 ? -21.375 -4.785 -5.93 1 88.19 106 GLU B C 1
ATOM 2057 O O . GLU B 1 106 ? -20.75 -5.133 -6.938 1 88.19 106 GLU B O 1
ATOM 2062 N N . SER B 1 107 ? -21.234 -5.484 -4.844 1 88.31 107 SER B N 1
ATOM 2063 C CA . SER B 1 107 ? -20.625 -6.805 -4.711 1 88.31 107 SER B CA 1
ATOM 2064 C C . SER B 1 107 ? -19.156 -6.773 -5.125 1 88.31 107 SER B C 1
ATOM 2066 O O . SER B 1 107 ? -18.719 -7.582 -5.949 1 88.31 107 SER B O 1
ATOM 2068 N N . VAL B 1 108 ? -18.469 -5.824 -4.656 1 94.44 108 VAL B N 1
ATOM 2069 C CA . VAL B 1 108 ? -17.047 -5.684 -4.969 1 94.44 108 VAL B CA 1
ATOM 2070 C C . VAL B 1 108 ? -16.25 -6.73 -4.207 1 94.44 108 VAL B C 1
ATOM 2072 O O . VAL B 1 108 ? -16.406 -6.891 -2.994 1 94.44 108 VAL B O 1
ATOM 2075 N N . GLY B 1 109 ? -15.469 -7.523 -4.945 1 96.69 109 GLY B N 1
ATOM 2076 C CA . GLY B 1 109 ? -14.477 -8.391 -4.328 1 96.69 109 GLY B CA 1
ATOM 2077 C C . GLY B 1 109 ? -13.078 -7.809 -4.348 1 96.69 109 GLY B C 1
ATOM 2078 O O . GLY B 1 109 ? -12.727 -7.062 -5.262 1 96.69 109 GLY B O 1
ATOM 2079 N N . VAL B 1 110 ? -12.305 -8.164 -3.328 1 98.25 110 VAL B N 1
ATOM 2080 C CA . VAL B 1 110 ? -10.883 -7.832 -3.277 1 98.25 110 VAL B CA 1
ATOM 2081 C C . VAL B 1 110 ? -10.07 -9.078 -2.928 1 98.25 110 VAL B C 1
ATOM 2083 O O . VAL B 1 110 ? -10.531 -9.922 -2.158 1 98.25 110 VAL B O 1
ATOM 2086 N N . TYR B 1 111 ? -8.898 -9.203 -3.564 1 98.31 111 TYR B N 1
ATOM 2087 C CA . TYR B 1 111 ? -7.996 -10.289 -3.199 1 98.31 111 TYR B CA 1
ATOM 2088 C C . TYR B 1 111 ? -7.742 -10.312 -1.696 1 98.31 111 TYR B C 1
ATOM 2090 O O . TYR B 1 111 ? -7.352 -9.297 -1.114 1 98.31 111 TYR B O 1
ATOM 2098 N N . TYR B 1 112 ? -7.914 -11.383 -1.018 1 97.94 112 TYR B N 1
ATOM 2099 C CA . TYR B 1 112 ? -8.047 -11.438 0.434 1 97.94 112 TYR B CA 1
ATOM 2100 C C . TYR B 1 112 ? -6.785 -10.922 1.116 1 97.94 112 TYR B C 1
ATOM 2102 O O . TYR B 1 112 ? -6.855 -10.258 2.15 1 97.94 112 TYR B O 1
ATOM 2110 N N . LYS B 1 113 ? -5.621 -11.172 0.591 1 97.94 113 LYS B N 1
ATOM 2111 C CA . LYS B 1 113 ? -4.387 -10.711 1.229 1 97.94 113 LYS B CA 1
ATOM 2112 C C . LYS B 1 113 ? -4.25 -9.195 1.132 1 97.94 113 LYS B C 1
ATOM 2114 O O . LYS B 1 113 ? -3.529 -8.578 1.922 1 97.94 113 LYS B O 1
ATOM 2119 N N . SER B 1 114 ? -4.91 -8.57 0.137 1 98.19 114 SER B N 1
ATOM 2120 C CA . SER B 1 114 ? -4.895 -7.117 -0.013 1 98.19 114 SER B CA 1
ATOM 2121 C C . SER B 1 114 ? -5.719 -6.438 1.075 1 98.19 114 SER B C 1
ATOM 2123 O O . SER B 1 114 ? -5.59 -5.234 1.302 1 98.19 114 SER B O 1
ATOM 2125 N N . ALA B 1 115 ? -6.562 -7.203 1.695 1 97.5 115 ALA B N 1
ATOM 2126 C CA . ALA B 1 115 ? -7.422 -6.66 2.742 1 97.5 115 ALA B CA 1
ATOM 2127 C C . ALA B 1 115 ? -6.977 -7.133 4.121 1 97.5 115 ALA B C 1
ATOM 2129 O O . ALA B 1 115 ? -7.684 -6.934 5.113 1 97.5 115 ALA B O 1
ATOM 2130 N N . ASP B 1 116 ? -5.887 -7.766 4.191 1 97.25 116 ASP B N 1
ATOM 2131 C CA . ASP B 1 116 ? -5.383 -8.336 5.438 1 97.25 116 ASP B CA 1
ATOM 2132 C C . ASP B 1 116 ? -4.332 -7.43 6.074 1 97.25 116 ASP B C 1
ATOM 2134 O O . ASP B 1 116 ? -3.232 -7.273 5.543 1 97.25 116 ASP B O 1
ATOM 2138 N N . PRO B 1 117 ? -4.645 -6.902 7.293 1 95.5 117 PRO B N 1
ATOM 2139 C CA . PRO B 1 117 ? -3.703 -5.969 7.922 1 95.5 117 PRO B CA 1
ATOM 2140 C C . PRO B 1 117 ? -2.344 -6.605 8.211 1 95.5 117 PRO B C 1
ATOM 2142 O O . PRO B 1 117 ? -1.312 -5.938 8.109 1 95.5 117 PRO B O 1
ATOM 2145 N N . GLU B 1 118 ? -2.354 -7.883 8.578 1 95.31 118 GLU B N 1
ATOM 2146 C CA . GLU B 1 118 ? -1.078 -8.539 8.852 1 95.31 118 GLU B CA 1
ATOM 2147 C C . GLU B 1 118 ? -0.216 -8.609 7.594 1 95.31 118 GLU B C 1
ATOM 2149 O O . GLU B 1 118 ? 1.005 -8.453 7.664 1 95.31 118 GLU B O 1
ATOM 2154 N N . HIS B 1 119 ? -0.872 -8.844 6.5 1 96.5 119 HIS B N 1
ATOM 2155 C CA . HIS B 1 119 ? -0.128 -8.875 5.246 1 96.5 119 HIS B CA 1
ATOM 2156 C C . HIS B 1 119 ? 0.38 -7.48 4.875 1 96.5 119 HIS B C 1
ATOM 2158 O O . HIS B 1 119 ? 1.515 -7.332 4.414 1 96.5 119 HIS B O 1
ATOM 2164 N N . ALA B 1 120 ? -0.413 -6.473 5.035 1 95.56 120 ALA B N 1
ATOM 2165 C CA . ALA B 1 120 ? 0.032 -5.105 4.773 1 95.56 120 ALA B CA 1
ATOM 2166 C C . ALA B 1 120 ? 1.238 -4.75 5.637 1 95.56 120 ALA B C 1
ATOM 2168 O O . ALA B 1 120 ? 2.191 -4.133 5.156 1 95.56 120 ALA B O 1
ATOM 2169 N N . TRP B 1 121 ? 1.223 -5.188 6.895 1 92.94 121 TRP B N 1
ATOM 2170 C CA . TRP B 1 121 ? 2.344 -4.918 7.789 1 92.94 121 TRP B CA 1
ATOM 2171 C C . TRP B 1 121 ? 3.6 -5.645 7.32 1 92.94 121 TRP B C 1
ATOM 2173 O O . TRP B 1 121 ? 4.695 -5.078 7.336 1 92.94 121 TRP B O 1
ATOM 2183 N N . HIS B 1 122 ? 3.438 -6.871 6.949 1 94.56 122 HIS B N 1
ATOM 2184 C CA . HIS B 1 122 ? 4.551 -7.625 6.379 1 94.56 122 HIS B CA 1
ATOM 2185 C C . HIS B 1 122 ? 5.121 -6.918 5.152 1 94.56 122 HIS B C 1
ATOM 2187 O O . HIS B 1 122 ? 6.336 -6.754 5.035 1 94.56 122 HIS B O 1
ATOM 2193 N N . CYS B 1 123 ? 4.246 -6.457 4.27 1 96.25 123 CYS B N 1
ATOM 2194 C CA . CYS B 1 123 ? 4.684 -5.758 3.066 1 96.25 123 CYS B CA 1
ATOM 2195 C C . CYS B 1 123 ? 5.438 -4.48 3.418 1 96.25 123 CYS B C 1
ATOM 2197 O O . CYS B 1 123 ? 6.426 -4.141 2.766 1 96.25 123 CYS B O 1
ATOM 2199 N N . ASN B 1 124 ? 4.922 -3.734 4.422 1 94.5 124 ASN B N 1
ATOM 2200 C CA . ASN B 1 124 ? 5.629 -2.537 4.863 1 94.5 124 ASN B CA 1
ATOM 2201 C C . ASN B 1 124 ? 7.066 -2.852 5.27 1 94.5 124 ASN B C 1
ATOM 2203 O O . ASN B 1 124 ? 7.992 -2.127 4.898 1 94.5 124 ASN B O 1
ATOM 2207 N N . LYS B 1 125 ? 7.242 -3.93 5.973 1 91.38 125 LYS B N 1
ATOM 2208 C CA . LYS B 1 125 ? 8.578 -4.344 6.402 1 91.38 125 LYS B CA 1
ATOM 2209 C C . LYS B 1 125 ? 9.461 -4.668 5.203 1 91.38 125 LYS B C 1
ATOM 2211 O O . LYS B 1 125 ? 10.641 -4.309 5.184 1 91.38 125 LYS B O 1
ATOM 2216 N N . ILE B 1 126 ? 8.898 -5.316 4.234 1 93 126 ILE B N 1
ATOM 2217 C CA . ILE B 1 126 ? 9.648 -5.676 3.033 1 93 126 ILE B CA 1
ATOM 2218 C C . ILE B 1 126 ? 10.086 -4.41 2.303 1 93 126 ILE B C 1
ATOM 2220 O O . ILE B 1 126 ? 11.242 -4.309 1.866 1 93 126 ILE B O 1
ATOM 2224 N N . VAL B 1 127 ? 9.18 -3.438 2.166 1 91.38 127 VAL B N 1
ATOM 2225 C CA . VAL B 1 127 ? 9.477 -2.189 1.475 1 91.38 127 VAL B CA 1
ATOM 2226 C C . VAL B 1 127 ? 10.633 -1.472 2.178 1 91.38 127 VAL B C 1
ATOM 2228 O O . VAL B 1 127 ? 11.586 -1.033 1.53 1 91.38 127 VAL B O 1
ATOM 2231 N N . ILE B 1 128 ? 10.594 -1.458 3.426 1 88.5 128 ILE B N 1
ATOM 2232 C CA . ILE B 1 128 ? 11.609 -0.755 4.203 1 88.5 128 ILE B CA 1
ATOM 2233 C C . ILE B 1 128 ? 12.922 -1.529 4.156 1 88.5 128 ILE B C 1
ATOM 2235 O O . ILE B 1 128 ? 14 -0.932 4.066 1 88.5 128 ILE B O 1
ATOM 2239 N N . MET B 1 129 ? 12.883 -2.82 4.18 1 85.44 129 MET B N 1
ATOM 2240 C CA . MET B 1 129 ? 14.062 -3.672 4.074 1 85.44 129 MET B CA 1
ATOM 2241 C C . MET B 1 129 ? 14.812 -3.412 2.77 1 85.44 129 MET B C 1
ATOM 2243 O O . MET B 1 129 ? 16.016 -3.652 2.678 1 85.44 129 MET B O 1
ATOM 2247 N N . GLY B 1 130 ? 14.094 -2.953 1.831 1 83.31 130 GLY B N 1
ATOM 2248 C CA . GLY B 1 130 ? 14.711 -2.627 0.555 1 83.31 130 GLY B CA 1
ATOM 2249 C C . GLY B 1 130 ? 15.891 -1.679 0.686 1 83.31 130 GLY B C 1
ATOM 2250 O O . GLY B 1 130 ? 16.812 -1.71 -0.131 1 83.31 130 GLY B O 1
ATOM 2251 N N . ASP B 1 131 ? 15.922 -0.955 1.734 1 76.94 131 ASP B N 1
ATOM 2252 C CA . ASP B 1 131 ? 17 0.006 1.956 1 76.94 131 ASP B CA 1
ATOM 2253 C C . ASP B 1 131 ? 18.312 -0.705 2.262 1 76.94 131 ASP B C 1
ATOM 2255 O O . ASP B 1 131 ? 19.391 -0.167 1.998 1 76.94 131 ASP B O 1
ATOM 2259 N N . THR B 1 132 ? 18.219 -1.885 2.805 1 82.06 132 THR B N 1
ATOM 2260 C CA . THR B 1 132 ? 19.422 -2.547 3.287 1 82.06 132 THR B CA 1
ATOM 2261 C C . THR B 1 132 ? 19.625 -3.883 2.578 1 82.06 132 THR B C 1
ATOM 2263 O O . THR B 1 132 ? 20.531 -4.641 2.916 1 82.06 132 THR B O 1
ATOM 2266 N N . ARG B 1 133 ? 18.797 -4.102 1.617 1 85.38 133 ARG B N 1
ATOM 2267 C CA . ARG B 1 133 ? 18.875 -5.391 0.936 1 85.38 133 ARG B CA 1
ATOM 2268 C C . ARG B 1 133 ? 20.156 -5.477 0.097 1 85.38 133 ARG B C 1
ATOM 2270 O O . ARG B 1 133 ? 20.625 -4.465 -0.424 1 85.38 133 ARG B O 1
ATOM 2277 N N . GLY B 1 134 ? 20.641 -6.719 0.082 1 86.12 134 GLY B N 1
ATOM 2278 C CA . GLY B 1 134 ? 21.75 -6.969 -0.824 1 86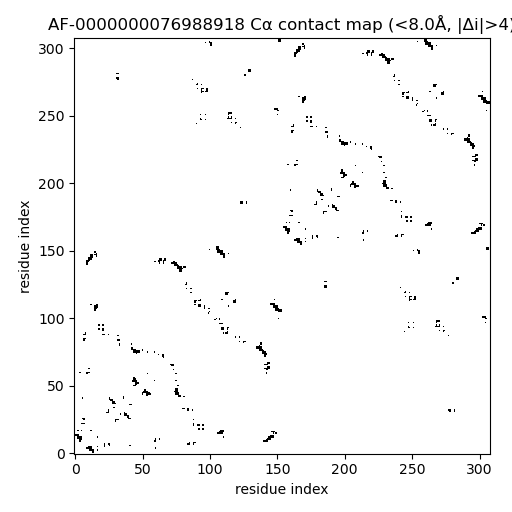.12 134 GLY B CA 1
ATOM 2279 C C . GLY B 1 134 ? 21.312 -7.152 -2.266 1 86.12 134 GLY B C 1
ATOM 2280 O O . GLY B 1 134 ? 20.172 -7.551 -2.529 1 86.12 134 GLY B O 1
ATOM 2281 N N . VAL B 1 135 ? 22.172 -6.926 -3.195 1 82.38 135 VAL B N 1
ATOM 2282 C CA . VAL B 1 135 ? 21.875 -7.031 -4.617 1 82.38 135 VAL B CA 1
ATOM 2283 C C . VAL B 1 135 ? 21.562 -8.484 -4.973 1 82.38 135 VAL B C 1
ATOM 2285 O O . VAL B 1 135 ? 20.828 -8.75 -5.93 1 82.38 135 VAL B O 1
ATOM 2288 N N . ASP B 1 136 ? 22.062 -9.438 -4.113 1 90 136 ASP B N 1
ATOM 2289 C CA . ASP B 1 136 ? 21.922 -10.852 -4.438 1 90 136 ASP B CA 1
ATOM 2290 C C . ASP B 1 136 ? 20.797 -11.492 -3.617 1 90 136 ASP B C 1
ATOM 2292 O O . ASP B 1 136 ? 20.578 -12.703 -3.686 1 90 136 ASP B O 1
ATOM 2296 N N . ASP B 1 137 ? 20.172 -10.617 -2.875 1 93.12 137 ASP B N 1
ATOM 2297 C CA . ASP B 1 137 ? 19.062 -11.172 -2.1 1 93.12 137 ASP B CA 1
ATOM 2298 C C . ASP B 1 137 ? 17.969 -11.711 -3.016 1 93.12 137 ASP B C 1
ATOM 2300 O O . ASP B 1 137 ? 17.672 -11.125 -4.062 1 93.12 137 ASP B O 1
ATOM 2304 N N . ILE B 1 138 ? 17.422 -12.875 -2.615 1 94.75 138 ILE B N 1
ATOM 2305 C CA . ILE B 1 138 ? 16.391 -13.523 -3.416 1 94.75 138 ILE B CA 1
ATOM 2306 C C . ILE B 1 138 ? 15.125 -13.703 -2.58 1 94.75 138 ILE B C 1
ATOM 2308 O O . ILE B 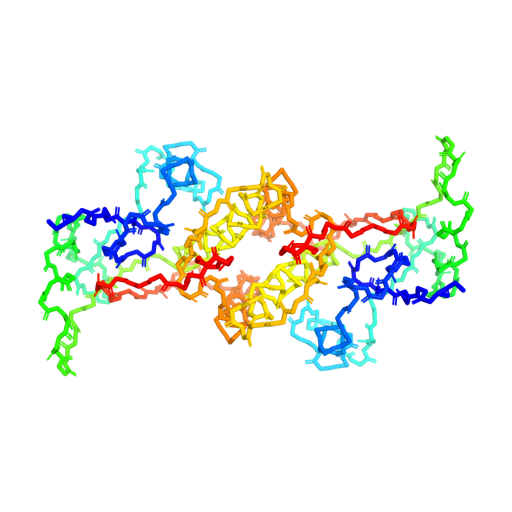1 138 ? 15.125 -13.438 -1.375 1 94.75 138 ILE B O 1
ATOM 2312 N N . THR B 1 139 ? 14.016 -14.062 -3.256 1 95.44 139 THR B N 1
ATOM 2313 C CA . THR B 1 139 ? 12.766 -14.43 -2.6 1 95.44 139 THR B CA 1
ATOM 2314 C C . THR B 1 139 ? 12.148 -15.656 -3.268 1 95.44 139 THR B C 1
ATOM 2316 O O . THR B 1 139 ? 12.68 -16.172 -4.246 1 95.44 139 THR B O 1
ATOM 2319 N N . SER B 1 140 ? 11.148 -16.203 -2.619 1 97.06 140 SER B N 1
ATOM 2320 C CA . SER B 1 140 ? 10.43 -17.344 -3.176 1 97.06 140 SER B CA 1
ATOM 2321 C C . SER B 1 140 ? 8.922 -17.094 -3.188 1 97.06 140 SER B C 1
ATOM 2323 O O . SER B 1 140 ? 8.43 -16.203 -2.494 1 97.06 140 SER B O 1
ATOM 2325 N N . LEU B 1 141 ? 8.289 -17.781 -4.09 1 96.81 141 LEU B N 1
ATOM 2326 C CA . LEU B 1 141 ? 6.828 -17.75 -4.129 1 96.81 141 LEU B CA 1
ATOM 2327 C C . LEU B 1 141 ? 6.262 -19.156 -4.277 1 96.81 141 LEU B C 1
ATOM 2329 O O . LEU B 1 141 ? 6.914 -20.031 -4.844 1 96.81 141 LEU B O 1
ATOM 2333 N N . ALA B 1 142 ? 5.16 -19.391 -3.666 1 97.69 142 ALA B N 1
ATOM 2334 C CA . ALA B 1 142 ? 4.359 -20.594 -3.836 1 97.69 142 ALA B CA 1
ATOM 2335 C C . ALA B 1 142 ? 2.988 -20.266 -4.426 1 97.69 142 ALA B C 1
ATOM 2337 O O . ALA B 1 142 ? 2.135 -19.688 -3.744 1 97.69 142 ALA B O 1
ATOM 2338 N N . PRO B 1 143 ? 2.854 -20.656 -5.746 1 98 143 PRO B N 1
ATOM 2339 C CA . PRO B 1 143 ? 1.578 -20.312 -6.379 1 98 143 PRO B CA 1
ATOM 2340 C C . PRO B 1 143 ? 0.404 -21.109 -5.809 1 98 143 PRO B C 1
ATOM 2342 O O . PRO B 1 143 ? 0.608 -22.109 -5.129 1 98 143 PRO B O 1
ATOM 2345 N N . GLY B 1 144 ? -0.796 -20.656 -6.043 1 97.56 144 GLY B N 1
ATOM 2346 C CA . GLY B 1 144 ? -1.985 -21.312 -5.523 1 97.56 144 GLY B CA 1
ATOM 2347 C C . GLY B 1 144 ? -3.273 -20.766 -6.105 1 97.56 144 GLY B C 1
ATOM 2348 O O . GLY B 1 144 ? -3.281 -20.234 -7.215 1 97.56 144 GLY B O 1
ATOM 2349 N N . ILE B 1 145 ? -4.344 -21.094 -5.453 1 97.31 145 ILE B N 1
ATOM 2350 C CA . ILE B 1 145 ? -5.672 -20.578 -5.781 1 97.31 145 ILE B CA 1
ATOM 2351 C C . ILE B 1 145 ? -6.102 -19.547 -4.742 1 97.31 145 ILE B C 1
ATOM 2353 O O . ILE B 1 145 ? -6.156 -19.844 -3.549 1 97.31 145 ILE B O 1
ATOM 2357 N N . GLY B 1 146 ? -6.359 -18.297 -5.301 1 97.06 146 GLY B N 1
ATOM 2358 C CA . GLY B 1 146 ? -6.715 -17.203 -4.406 1 97.06 146 GLY B CA 1
ATOM 2359 C C . GLY B 1 146 ? -8.203 -17.156 -4.09 1 97.06 146 GLY B C 1
ATOM 2360 O O . GLY B 1 146 ? -8.992 -17.906 -4.672 1 97.06 146 GLY B O 1
ATOM 2361 N N . ARG B 1 147 ? -8.523 -16.312 -3.129 1 97.25 147 ARG B N 1
ATOM 2362 C CA . ARG B 1 147 ? -9.914 -16.078 -2.764 1 97.25 147 ARG B CA 1
ATOM 2363 C C . ARG B 1 147 ? -10.227 -14.594 -2.66 1 97.25 147 ARG B C 1
ATOM 2365 O O . ARG B 1 147 ? -9.312 -13.766 -2.611 1 97.25 147 ARG B O 1
ATOM 2372 N N . CYS B 1 148 ? -11.516 -14.375 -2.709 1 97.5 148 CYS B N 1
ATOM 2373 C CA . CYS B 1 148 ? -11.969 -12.984 -2.611 1 97.5 148 CYS B CA 1
ATOM 2374 C C . CYS B 1 148 ? -12.586 -12.711 -1.247 1 97.5 148 CYS B C 1
ATOM 2376 O O . CYS B 1 148 ? -13.289 -13.562 -0.694 1 97.5 148 CYS B O 1
ATOM 2378 N N . THR B 1 149 ? -12.258 -11.594 -0.702 1 97.25 149 THR B N 1
ATOM 2379 C CA . THR B 1 149 ? -13.094 -10.969 0.311 1 97.25 149 THR B CA 1
ATOM 2380 C C . THR B 1 149 ? -14.172 -10.102 -0.339 1 97.25 149 THR B C 1
ATOM 2382 O O . THR B 1 149 ? -13.859 -9.164 -1.077 1 97.25 149 THR B O 1
ATOM 2385 N N . MET B 1 150 ? -15.398 -10.477 -0.135 1 95.25 150 MET B N 1
ATOM 2386 C CA . MET B 1 150 ? -16.484 -9.711 -0.744 1 95.25 150 MET B CA 1
ATOM 2387 C C . MET B 1 150 ? -16.875 -8.531 0.134 1 95.25 150 MET B C 1
ATOM 2389 O O . MET B 1 150 ? -17.062 -8.688 1.344 1 95.25 150 MET B O 1
ATOM 2393 N N . LEU B 1 151 ? -16.797 -7.391 -0.691 1 91.06 151 LEU B N 1
ATOM 2394 C CA . LEU B 1 151 ? -17.094 -6.129 -0.015 1 91.06 151 LEU B CA 1
ATOM 2395 C C . LEU B 1 151 ? -18.438 -5.578 -0.446 1 91.06 151 LEU B C 1
ATOM 2397 O O . LEU B 1 151 ? -18.844 -5.734 -1.602 1 91.06 151 LEU B O 1
ATOM 2401 N N . GLY B 1 152 ? -19.188 -5.004 0.378 1 71.56 152 GLY B N 1
ATOM 2402 C CA . GLY B 1 152 ? -20.453 -4.398 0.02 1 71.56 152 GLY B CA 1
ATOM 2403 C C . GLY B 1 152 ? -21.641 -5.293 0.322 1 71.56 152 GLY B C 1
ATOM 2404 O O . GLY B 1 152 ? -21.484 -6.422 0.792 1 71.56 152 GLY B O 1
ATOM 2405 N N . ARG B 1 153 ? -22.766 -4.688 0.34 1 57.59 153 ARG B N 1
ATOM 2406 C CA . ARG B 1 153 ? -24.031 -5.383 0.591 1 57.59 153 ARG B CA 1
ATOM 2407 C C . ARG B 1 153 ? -24.375 -6.309 -0.568 1 57.59 153 ARG B C 1
ATOM 2409 O O . ARG B 1 153 ? -24.203 -5.949 -1.733 1 57.59 153 ARG B O 1
ATOM 2416 N N . VAL B 1 154 ? -24.344 -7.621 -0.245 1 40.56 154 VAL B N 1
ATOM 2417 C CA . VAL B 1 154 ? -25.016 -8.531 -1.163 1 40.56 154 VAL B CA 1
ATOM 2418 C C . VAL B 1 154 ? -26.516 -8.234 -1.173 1 40.56 154 VAL B C 1
ATOM 2420 O O . VAL B 1 154 ? -27.078 -7.84 -0.152 1 40.56 154 VAL B O 1
#

Solvent-accessible surface area (backbone atoms only — not comparable to full-atom values): 16605 Å² total; per-residue (Å²): 133,74,52,46,75,37,82,64,76,37,22,34,23,44,58,62,30,50,52,64,74,62,49,52,51,62,39,30,49,79,20,81,62,47,62,88,43,64,78,34,57,61,79,71,38,9,64,35,91,84,61,77,43,77,49,50,72,67,56,45,59,55,42,10,66,64,24,73,81,41,96,73,56,64,55,35,23,33,59,36,62,52,60,47,33,27,40,52,47,34,50,51,49,37,20,48,40,47,38,41,43,61,73,64,52,69,54,40,21,28,41,42,64,35,37,30,61,70,49,52,52,52,38,49,52,51,54,55,46,54,76,74,56,58,95,80,43,61,42,72,48,64,34,25,72,48,55,61,42,68,31,65,71,123,133,73,53,46,75,36,81,63,77,38,22,36,23,44,58,60,33,50,54,64,74,61,48,52,53,62,39,29,50,80,20,79,62,47,63,89,43,65,78,34,58,62,79,71,38,10,64,36,90,84,61,78,44,77,49,50,71,66,56,48,59,55,43,10,67,64,23,73,82,42,93,72,56,63,56,36,23,34,56,35,60,51,59,46,31,27,40,52,50,33,50,50,49,37,20,49,39,47,38,41,45,60,74,65,54,72,55,39,20,29,41,42,65,36,36,30,60,69,50,51,52,52,38,51,50,51,54,55,44,55,74,73,56,58,94,80,43,64,40,73,48,65,33,25,70,48,54,62,41,66,34,65,71,124

Secondary structure (DSSP, 8-state):
---EEETTTTEEE-GGG--HHHHHHHHSTT-TT-GGGTT-SS--EESSTTS-SEE-HHHHHHHHHHHTT-SS---EEEETHHHHHHHHHHHHHHHHHHHHHHTT-SSEEEEGGGG-HHHHHHHHHHHHHTTT--TT-EEEE--EE--EEEES--/---EEETTTTEEE-GGG--HHHHHHHHSTT-SS-GGGTT-SS--EESSTTS-SEE-HHHHHHHHHHHTT-SS---EEEETHHHHHHHHHHHHHHHHHHHHHHTT-SSEEEEGGGG-HHHHHHHHHHHHHTTT--TT-EEEE--EE--EEEES--

Organism: Colletotrichum orbiculare (strain 104-T / ATCC 96160 / CBS 514.97 / LARS 414 / MAFF 240422) (NCBI:txid1213857)

Foldseek 3Di:
DQWDQQQLLLATEHDLADDPVLSCQLQDLPHPLCNVSRPGSHFWKAQDQVRPHTDDSVNSVVQQAVQADDPDGRKIKGALSSLLSSLVSLCVSLVVQVVCVVVVNAFHWHFVLSVDVVSNVVSVVSVVCVVVDDRPDMDMDGHYHTYIDTDHDD/DQWDQQQLLLATEHDLADDPVLSCQLQDLPHPLCPVSRPGSHFWKAQDQVRPHTDDSVNSHVQQVVQAPDPDGRKIKGALSSLLSSLVSLCVSLVVQVVCVVVPDAFHWHFVLSVDVVSNVVSVVSVVCVVVDDRPDMDMDGHYHTYIDTDHDD

Sequence (308 aa):
MGCVFDVYVNEWLPPPCYDRAVAEKSESNTTDLYPAATGRTTFPLYWDVAMSEPATLEDVMLAAFDNVDSSSPTEFYLAWEYHRAHCLHLWRLAVSALRRLDSGEESVGVYYKSADPEHAWHCNKIVIMGDTRGVDDITSLAPGIGRCTMLGRVMGCVFDVYVNEWLPPPCYDRAVAEKSESNTTDLYPAATGRTTFPLYWDVAMSEPATLEDVMLAAFDNVDSSSPTEFYLAWEYHRAHCLHLWRLAVSALRRLDSGEESVGVYYKSADPEHAWHCNKIVIMGDTRGVDDITSLAPGIGRCTMLGRV

InterPro domains:
  IPR053008 Phomopsin biosynthesis-associated protein [PTHR35896] (1-130)

Nearest PDB structures (foldseek):
  5d8r-assembly1_B-2  TM=4.745E-01  e=7.698E+00  Pseudomonas aeruginosa PAO1
  5d8r-assembly1_K-2  TM=4.760E-01  e=9.222E+00  Pseudomonas aeruginosa PAO1
  5d8r-assembly1_B-2  TM=3.129E-01  e=5.753E+00  Pseudomonas aeruginosa PAO1
  5d8r-assembly1_K-2  TM=3.075E-01  e=6.908E+00  Pseudomonas aeruginosa PAO1

pLDDT: mean 90.77, std 11.07, range [40.56, 98.44]